Protein AF-G8JU26-F1 (afdb_monomer_lite)

Secondary structure (DSSP, 8-state):
--------GGG-----------GGGSHHHHHHHHSPPPPPTTTTSHHHHHHHHHHHHHHHHHHHHHHHHHHHHHHHHHHHHHHHHHHHHHHHHHHHHHHHHHHHHHHHHHHHHHHHHHHHHHHHHHHHHHHHHHHHHHHHHHHHHHHHHHHHS-GGG-TTSS-HHHHHH-HHHHHHHHHH-HHHHGGGGGGSSSS------PPP----------------------------------------------------------------------------------------S--PPP-------------GGG--------------------

Foldseek 3Di:
DDDDDDDDPPDPPPPDDDDDDPPCNDPVVVVVVPPDDDDDPVCVDPVNVVVVVVVVVVVVVVVVVVVVVVVVVVVVVVVVVVVVVVVVVVVVVVVVVVVVVVVVVVVVVVVVVVVVVVVVVVVVVVVVVVVVVVVVVVVVVVLVVLVVVLVPDDPVPRLLAPPVVSCVVCVVSNVVCCVVPVVRVPVCVVVVPPDDDDDDDDDDDDDDPPDDDPPPPPPDPPPVVPPPPPCDDPDPDDDDPDDDPDPDDPPDPPDDDDDDDDDDDDDDDDDDDDDDDDDDDDDDDDDDDDDPPDPDPDDPPPPPDPPPPDDPPPPPPDDDDPPPDDPPDDPDDD

Structure (mmCIF, N/CA/C/O backbone):
data_AF-G8JU26-F1
#
_entry.id   AF-G8JU26-F1
#
loop_
_atom_site.group_PDB
_atom_site.id
_atom_site.type_symbol
_atom_site.label_atom_id
_atom_site.label_alt_id
_atom_site.label_comp_id
_atom_site.label_asym_id
_atom_site.label_entity_id
_atom_site.label_seq_id
_atom_site.pdbx_PDB_ins_code
_atom_site.Cartn_x
_atom_site.Cartn_y
_atom_site.Cartn_z
_atom_site.occupancy
_atom_site.B_iso_or_equiv
_atom_site.auth_seq_id
_atom_site.auth_comp_id
_atom_site.auth_asym_id
_atom_site.auth_atom_id
_atom_site.pdbx_PDB_model_num
ATOM 1 N N . MET A 1 1 ? -75.851 -54.303 109.667 1.00 38.56 1 MET A N 1
ATOM 2 C CA . MET A 1 1 ? -75.121 -55.415 109.017 1.00 38.56 1 MET A CA 1
ATOM 3 C C . MET A 1 1 ? -73.652 -55.040 108.959 1.00 38.56 1 MET A C 1
ATOM 5 O O . MET A 1 1 ? -73.359 -53.923 108.557 1.00 38.56 1 MET A O 1
ATOM 9 N N . SER A 1 2 ? -72.755 -55.924 109.386 1.00 37.66 2 SER A N 1
ATOM 10 C CA . SER A 1 2 ? -71.305 -55.701 109.423 1.00 37.66 2 SER A CA 1
ATOM 11 C C . SER A 1 2 ? -70.615 -56.598 108.392 1.00 37.66 2 SER A C 1
ATOM 13 O O . SER A 1 2 ? -70.693 -57.820 108.484 1.00 37.66 2 SER A O 1
ATOM 15 N N . PHE A 1 3 ? -69.936 -56.001 107.411 1.00 50.34 3 PHE A N 1
ATOM 16 C CA . PHE A 1 3 ? -69.131 -56.742 106.436 1.00 50.34 3 PHE A CA 1
ATOM 17 C C . PHE A 1 3 ? -67.711 -56.955 106.971 1.00 50.34 3 PHE A C 1
ATOM 19 O O . PHE A 1 3 ? -66.904 -56.028 107.014 1.00 50.34 3 PHE A O 1
ATOM 26 N N . LEU A 1 4 ? -67.409 -58.193 107.365 1.00 47.25 4 LEU A N 1
ATOM 27 C CA . LEU A 1 4 ? -66.057 -58.657 107.678 1.00 47.25 4 LEU A CA 1
ATOM 28 C C . LEU A 1 4 ? -65.359 -59.108 106.387 1.00 47.25 4 LEU A C 1
ATOM 30 O O . LEU A 1 4 ? -65.684 -60.159 105.840 1.00 47.25 4 LEU A O 1
ATOM 34 N N . PHE A 1 5 ? -64.381 -58.332 105.915 1.00 54.19 5 PHE A N 1
ATOM 35 C CA . PHE A 1 5 ? -63.466 -58.757 104.852 1.00 54.19 5 PHE A CA 1
ATOM 36 C C . PHE A 1 5 ? -62.212 -59.403 105.457 1.00 54.19 5 PHE A C 1
ATOM 38 O O . PHE A 1 5 ? -61.248 -58.723 105.808 1.00 54.19 5 PHE A O 1
ATOM 45 N N . SER A 1 6 ? -62.214 -60.733 105.548 1.00 51.75 6 SER A N 1
ATOM 46 C CA . SER A 1 6 ? -61.031 -61.522 105.912 1.00 51.75 6 SER A CA 1
ATOM 47 C C . SER A 1 6 ? -60.136 -61.738 104.687 1.00 51.75 6 SER A C 1
ATOM 49 O O . SER A 1 6 ? -60.282 -62.723 103.967 1.00 51.75 6 SER A O 1
ATOM 51 N N . GLY A 1 7 ? -59.219 -60.802 104.428 1.00 51.84 7 GLY A N 1
ATOM 52 C CA . GLY A 1 7 ? -58.183 -60.948 103.398 1.00 51.84 7 GLY A CA 1
ATOM 53 C C . GLY A 1 7 ? -56.955 -61.702 103.922 1.00 51.84 7 GLY A C 1
ATOM 54 O O . GLY A 1 7 ? -56.350 -61.275 104.902 1.00 51.84 7 GLY A O 1
ATOM 55 N N . ASP A 1 8 ? -56.574 -62.802 103.266 1.00 56.44 8 ASP A N 1
ATOM 56 C CA . ASP A 1 8 ? -55.418 -63.628 103.648 1.00 56.44 8 ASP A CA 1
ATOM 57 C C . ASP A 1 8 ? -54.083 -62.858 103.470 1.00 56.44 8 ASP A C 1
ATOM 59 O O . ASP A 1 8 ? -53.746 -62.464 102.346 1.00 56.44 8 ASP A O 1
ATOM 63 N N . PRO A 1 9 ? -53.287 -62.643 104.540 1.00 59.81 9 PRO A N 1
ATOM 64 C CA . PRO A 1 9 ? -52.076 -61.822 104.485 1.00 59.81 9 PRO A CA 1
ATOM 65 C C . PRO A 1 9 ? -50.907 -62.443 103.697 1.00 59.81 9 PRO A C 1
ATO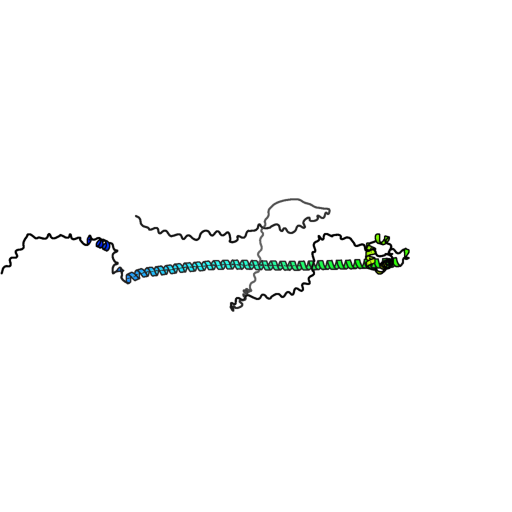M 67 O O . PRO A 1 9 ? -49.878 -61.787 103.526 1.00 59.81 9 PRO A O 1
ATOM 70 N N . ARG A 1 10 ? -51.012 -63.692 103.221 1.00 58.25 10 ARG A N 1
ATOM 71 C CA . ARG A 1 10 ? -49.867 -64.440 102.662 1.00 58.25 10 ARG A CA 1
ATOM 72 C C . ARG A 1 10 ? -49.543 -64.156 101.188 1.00 58.25 10 ARG A C 1
ATOM 74 O O . ARG A 1 10 ? -48.489 -64.578 100.726 1.00 58.25 10 ARG A O 1
ATOM 81 N N . ASN A 1 11 ? -50.384 -63.412 100.460 1.00 56.78 11 ASN A N 1
ATOM 82 C CA . ASN A 1 11 ? -50.218 -63.138 99.018 1.00 56.78 11 ASN A CA 1
ATOM 83 C C . ASN A 1 11 ? -50.061 -61.643 98.662 1.00 56.78 11 ASN A C 1
ATOM 85 O O . ASN A 1 11 ? -50.596 -61.146 97.667 1.00 56.78 11 ASN A O 1
ATOM 89 N N . LEU A 1 12 ? -49.269 -60.907 99.446 1.00 58.12 12 LEU A N 1
ATOM 90 C CA . LEU A 1 12 ? -48.858 -59.540 99.108 1.00 58.12 12 LEU A CA 1
ATOM 91 C C . LEU A 1 12 ? -47.851 -59.536 97.941 1.00 58.12 12 LEU A C 1
ATOM 93 O O . LEU A 1 12 ? -46.636 -59.521 98.150 1.00 58.12 12 LEU A O 1
ATOM 97 N N . LYS A 1 13 ? -48.354 -59.498 96.696 1.00 59.12 13 LYS A N 1
ATOM 98 C CA . LYS A 1 13 ? -47.542 -59.186 95.504 1.00 59.12 13 LYS A CA 1
ATOM 99 C C . LYS A 1 13 ? -46.758 -57.895 95.767 1.00 59.12 13 LYS A C 1
ATOM 101 O O . LYS A 1 13 ? -47.355 -56.821 95.864 1.00 59.12 13 LYS A O 1
ATOM 106 N N . ARG A 1 14 ? -45.425 -57.987 95.885 1.00 59.59 14 ARG A N 1
ATOM 107 C CA . ARG A 1 14 ? -44.558 -56.813 96.078 1.00 59.59 14 ARG A CA 1
ATOM 108 C C . ARG A 1 14 ? -44.803 -55.833 94.931 1.00 59.59 14 ARG A C 1
ATOM 110 O O . ARG A 1 14 ? -44.531 -56.156 93.778 1.00 59.59 14 ARG A O 1
ATOM 117 N N . ARG A 1 15 ? -45.315 -54.640 95.253 1.00 60.69 15 ARG A N 1
ATOM 118 C CA . ARG A 1 15 ? -45.438 -53.540 94.289 1.00 60.69 15 ARG A CA 1
ATOM 119 C C . ARG A 1 15 ? -44.044 -53.212 93.762 1.00 60.69 15 ARG A C 1
ATOM 121 O O . ARG A 1 15 ? -43.219 -52.692 94.512 1.00 60.69 15 ARG A O 1
ATOM 128 N N . ILE A 1 16 ? -43.808 -53.510 92.486 1.00 64.69 16 ILE A N 1
ATOM 129 C CA . ILE A 1 16 ? -42.649 -53.010 91.751 1.00 64.69 16 ILE A CA 1
ATOM 130 C C . ILE A 1 16 ? -42.749 -51.486 91.796 1.00 64.69 16 ILE A C 1
ATOM 132 O O . ILE A 1 16 ? -43.729 -50.904 91.326 1.00 64.69 16 ILE A O 1
ATOM 136 N N . ARG A 1 17 ? -41.775 -50.841 92.440 1.00 62.06 17 ARG A N 1
ATOM 137 C CA . ARG A 1 17 ? -41.648 -49.388 92.398 1.00 62.06 17 ARG A CA 1
ATOM 138 C C . ARG A 1 17 ? -40.964 -49.063 91.080 1.00 62.06 17 ARG A C 1
ATOM 140 O O . ARG A 1 17 ? -39.798 -49.390 90.905 1.00 62.06 17 ARG A O 1
ATOM 147 N N . HIS A 1 18 ? -41.712 -48.488 90.146 1.00 66.31 18 HIS A N 1
ATOM 148 C CA . HIS A 1 18 ? -41.108 -47.857 88.983 1.00 66.31 18 HIS A CA 1
ATOM 149 C C . HIS A 1 18 ? -40.529 -46.523 89.442 1.00 66.31 18 HIS A C 1
ATOM 151 O O . HIS A 1 18 ? -41.277 -45.658 89.901 1.00 66.31 18 HIS A O 1
ATOM 157 N N . ASP A 1 19 ? -39.211 -46.375 89.345 1.00 71.44 19 ASP A N 1
ATOM 158 C CA . ASP A 1 19 ? -38.561 -45.106 89.643 1.00 71.44 19 ASP A CA 1
ATOM 159 C C . ASP A 1 19 ? -38.990 -44.073 88.599 1.00 71.44 19 ASP A C 1
ATOM 161 O O . ASP A 1 19 ? -38.837 -44.261 87.389 1.00 71.44 19 ASP A O 1
ATOM 165 N N . PHE A 1 20 ? -39.593 -42.985 89.074 1.00 81.12 20 PHE A N 1
ATOM 166 C CA . PHE A 1 20 ? -40.079 -41.916 88.216 1.00 81.12 20 PHE A CA 1
ATOM 167 C C . PHE A 1 20 ? -38.887 -41.133 87.661 1.00 81.12 20 PHE A C 1
ATOM 169 O O . PHE A 1 20 ? -38.334 -40.269 88.340 1.00 81.12 20 PHE A O 1
ATOM 176 N N . ILE A 1 21 ? -38.500 -41.422 86.417 1.00 76.38 21 ILE A N 1
ATOM 177 C CA . ILE A 1 21 ? -37.539 -40.598 85.683 1.00 76.38 21 ILE A CA 1
ATOM 178 C C . ILE A 1 21 ? -38.248 -39.280 85.335 1.00 76.38 21 ILE A C 1
ATOM 180 O O . ILE A 1 21 ? -39.193 -39.292 84.539 1.00 76.38 21 ILE A O 1
ATOM 184 N N . PRO A 1 22 ? -37.839 -38.131 85.906 1.00 84.19 22 PRO A N 1
ATOM 185 C CA . PRO A 1 22 ? -38.469 -36.862 85.584 1.00 84.19 22 PRO A CA 1
ATOM 186 C C . PRO A 1 22 ? -38.207 -36.520 84.116 1.00 84.19 22 PRO A C 1
ATOM 188 O O . PRO A 1 22 ? -37.085 -36.661 83.634 1.00 84.19 22 PRO A O 1
ATOM 191 N N . ILE A 1 23 ? -39.220 -35.991 83.424 1.00 80.50 23 ILE A N 1
ATOM 192 C CA . ILE A 1 23 ? -39.157 -35.644 81.990 1.00 80.50 23 ILE A CA 1
ATOM 193 C C . ILE A 1 23 ? -37.922 -34.781 81.666 1.00 80.50 23 ILE A C 1
ATOM 195 O O . ILE A 1 23 ? -37.277 -34.998 80.647 1.00 80.50 23 ILE A O 1
ATOM 199 N N . LYS A 1 24 ? -37.524 -33.886 82.583 1.00 85.81 24 LYS A N 1
ATOM 200 C CA . LYS A 1 24 ? -36.322 -33.036 82.478 1.00 85.81 24 LYS A CA 1
ATOM 201 C C . LYS A 1 24 ? -34.996 -33.803 82.331 1.00 85.81 24 LYS A C 1
ATOM 203 O O . LYS A 1 24 ? -34.033 -33.236 81.830 1.00 85.81 24 LYS A O 1
ATOM 208 N N . GLY A 1 25 ? -34.932 -35.055 82.790 1.00 84.31 25 GLY A N 1
ATOM 209 C CA . GLY A 1 25 ? -33.763 -35.929 82.665 1.00 84.31 25 GLY A CA 1
ATOM 210 C C . GLY A 1 25 ? -33.706 -36.720 81.353 1.00 84.31 25 GLY A C 1
ATOM 211 O O . GLY A 1 25 ? -32.646 -37.245 81.021 1.00 84.31 25 GLY A O 1
ATOM 212 N N . SER A 1 26 ? -34.812 -36.788 80.603 1.00 90.31 26 SER A N 1
ATOM 213 C CA . SER A 1 26 ? -34.887 -37.508 79.327 1.00 90.31 26 SER A CA 1
ATOM 214 C C . SER A 1 26 ? -33.998 -36.866 78.261 1.00 90.31 26 SER A C 1
ATOM 216 O O . SER A 1 26 ? -34.046 -35.650 78.059 1.00 90.31 26 SER A O 1
ATOM 218 N N . GLU A 1 27 ? -33.253 -37.688 77.515 1.00 89.50 27 GLU A N 1
ATOM 219 C CA . GLU A 1 27 ? -32.501 -37.272 76.321 1.00 89.50 27 GLU A CA 1
ATOM 220 C C . GLU A 1 27 ? -33.377 -36.474 75.343 1.00 89.50 27 GLU A C 1
ATOM 222 O O . GLU A 1 27 ? -32.949 -35.445 74.828 1.00 89.50 27 GLU A O 1
ATOM 227 N N . VAL A 1 28 ? -34.637 -36.888 75.168 1.00 91.00 28 VAL A N 1
ATOM 228 C CA . VAL A 1 28 ? -35.604 -36.236 74.269 1.00 91.00 28 VAL A CA 1
ATOM 229 C C . VAL A 1 28 ? -35.930 -34.812 74.731 1.00 91.00 28 VAL A C 1
ATOM 231 O O . VAL A 1 28 ? -36.046 -33.904 73.913 1.00 91.00 28 VAL A O 1
ATOM 234 N N . TYR A 1 29 ? -36.033 -34.585 76.045 1.00 91.19 29 TYR A N 1
ATOM 235 C CA . TYR A 1 29 ? -36.273 -33.248 76.592 1.00 91.19 29 TYR A CA 1
ATOM 236 C C . TYR A 1 29 ? -35.044 -32.350 76.423 1.00 91.19 29 TYR A C 1
ATOM 238 O O . TYR A 1 29 ? -35.190 -31.191 76.049 1.00 91.19 29 TYR A O 1
ATOM 246 N N . LYS A 1 30 ? -33.829 -32.879 76.634 1.00 91.00 30 LYS A N 1
ATOM 247 C CA . LYS A 1 30 ? -32.583 -32.134 76.375 1.00 91.00 30 LYS A CA 1
ATOM 248 C C . LYS A 1 30 ? -32.455 -31.752 74.897 1.00 91.00 30 LYS A C 1
ATOM 250 O O . LYS A 1 30 ? -32.127 -30.608 74.608 1.00 91.00 30 LYS A O 1
ATOM 255 N N . GLN A 1 31 ? -32.759 -32.676 73.981 1.00 91.06 31 GLN A N 1
ATOM 256 C CA . GLN A 1 31 ? -32.771 -32.420 72.537 1.00 91.06 31 GLN A CA 1
ATOM 257 C C . GLN A 1 31 ? -33.778 -31.319 72.180 1.00 91.06 31 GLN A C 1
ATOM 259 O O . GLN A 1 31 ? -33.403 -30.349 71.526 1.00 91.06 31 GLN A O 1
ATOM 264 N N . LEU A 1 32 ? -35.013 -31.401 72.687 1.00 89.12 32 LEU A N 1
ATOM 265 C CA . LEU A 1 32 ? -36.037 -30.371 72.480 1.00 89.12 32 LEU A CA 1
ATOM 266 C C . LEU A 1 32 ? -35.588 -28.994 73.000 1.00 89.12 32 LEU A C 1
ATOM 268 O O . LEU A 1 32 ? -35.789 -27.988 72.330 1.00 89.12 32 LEU A O 1
ATOM 272 N N . ASN A 1 33 ? -34.936 -28.954 74.165 1.00 89.81 33 ASN A N 1
ATOM 273 C CA . ASN A 1 33 ? -34.437 -27.721 74.780 1.00 89.81 33 ASN A CA 1
ATOM 274 C C . ASN A 1 33 ? -33.124 -27.202 74.153 1.00 89.81 33 ASN A C 1
ATOM 276 O O . ASN A 1 33 ? -32.685 -26.110 74.502 1.00 89.81 33 ASN A O 1
ATOM 280 N N . SER A 1 34 ? -32.488 -27.983 73.270 1.00 92.69 34 SER A N 1
ATOM 281 C CA . SER A 1 34 ? -31.317 -27.577 72.473 1.00 92.69 34 SER A CA 1
ATOM 282 C C . SER A 1 34 ? -31.688 -26.989 71.108 1.00 92.69 34 SER A C 1
ATOM 284 O O . SER A 1 34 ? -30.833 -26.421 70.431 1.00 92.69 34 SER A O 1
ATOM 286 N N . LEU A 1 35 ? -32.960 -27.101 70.706 1.00 90.88 35 LEU A N 1
ATOM 287 C CA . LEU A 1 35 ? -33.479 -26.403 69.536 1.00 90.88 35 LEU A CA 1
ATOM 288 C C . LEU A 1 35 ? -33.419 -24.889 69.769 1.00 90.88 35 LEU A C 1
ATOM 290 O O . LEU A 1 35 ? -33.661 -24.408 70.878 1.00 90.88 35 LEU A O 1
ATOM 294 N N . ALA A 1 36 ? -33.132 -24.136 68.707 1.00 89.50 36 ALA A N 1
ATOM 295 C CA . ALA A 1 36 ? -33.185 -22.682 68.754 1.00 89.50 36 ALA A CA 1
ATOM 296 C C . ALA A 1 36 ? -34.574 -22.219 69.225 1.00 89.50 36 ALA A C 1
ATOM 298 O O . ALA A 1 36 ? -35.599 -22.703 68.735 1.00 89.50 36 ALA A O 1
ATOM 299 N N . ALA A 1 37 ? -34.603 -21.282 70.175 1.00 85.62 37 ALA A N 1
ATOM 300 C CA . ALA A 1 37 ? -35.850 -20.697 70.647 1.00 85.62 37 ALA A CA 1
ATOM 301 C C . ALA A 1 37 ? -36.607 -20.085 69.459 1.00 85.62 37 ALA A C 1
ATOM 303 O O . ALA A 1 37 ? -36.031 -19.325 68.678 1.00 85.62 37 ALA A O 1
ATOM 304 N N . LEU A 1 38 ? -37.889 -20.434 69.317 1.00 84.88 38 LEU A N 1
ATOM 305 C CA . LEU A 1 38 ? -38.718 -19.915 68.232 1.00 84.88 38 LEU A CA 1
ATOM 306 C C . LEU A 1 38 ? -38.750 -18.376 68.282 1.00 84.88 38 LEU A C 1
ATOM 308 O O . LEU A 1 38 ? -38.914 -17.827 69.379 1.00 84.88 38 LEU A O 1
ATOM 312 N N . PRO A 1 39 ? -38.640 -17.686 67.128 1.00 84.62 39 PRO A N 1
ATOM 313 C CA . PRO A 1 39 ? -38.741 -16.234 67.068 1.00 84.62 39 PRO A CA 1
ATOM 314 C C . PRO A 1 39 ? -40.005 -15.732 67.760 1.00 84.62 39 PRO A C 1
ATOM 316 O O . PRO A 1 39 ? -41.078 -16.337 67.673 1.00 84.62 39 PRO A O 1
ATOM 319 N N . SER A 1 40 ? -39.891 -14.599 68.442 1.00 87.06 40 SER A N 1
ATOM 320 C CA . SER A 1 40 ? -41.017 -13.990 69.133 1.00 87.06 40 SER A CA 1
ATOM 321 C C . SER A 1 40 ? -42.132 -13.657 68.138 1.00 87.06 40 SER A C 1
ATOM 323 O O . SER A 1 40 ? -41.877 -13.086 67.077 1.00 87.06 40 SER A O 1
ATOM 325 N N . CYS A 1 41 ? -43.403 -13.855 68.509 1.00 86.69 41 CYS A N 1
ATOM 326 C CA . CYS A 1 41 ? -44.538 -13.356 67.713 1.00 86.69 41 CYS A CA 1
ATOM 327 C C . CYS A 1 41 ? -44.518 -11.825 67.499 1.00 86.69 41 CYS A C 1
ATOM 329 O O . CYS A 1 41 ? -45.317 -11.301 66.725 1.00 86.69 41 CYS A O 1
ATOM 331 N N . LYS A 1 42 ? -43.637 -11.084 68.189 1.00 84.06 42 LYS A N 1
ATOM 332 C CA . LYS A 1 42 ? -43.351 -9.671 67.905 1.00 84.06 42 LYS A CA 1
ATOM 333 C C . LYS A 1 42 ? -42.401 -9.488 66.714 1.00 84.06 42 LYS A C 1
ATOM 335 O O . LYS A 1 42 ? -42.570 -8.532 65.967 1.00 84.06 42 LYS A O 1
ATOM 340 N N . GLU A 1 43 ? -41.436 -10.381 66.521 1.00 84.50 43 GLU A N 1
ATOM 341 C CA . GLU A 1 43 ? -40.451 -10.354 65.426 1.00 84.50 43 GLU A CA 1
ATOM 342 C C . GLU A 1 43 ? -41.086 -10.801 64.106 1.00 84.50 43 GLU A C 1
ATOM 344 O O . GLU A 1 43 ? -40.881 -10.160 63.083 1.00 84.50 43 GLU A O 1
ATOM 349 N N . LEU A 1 44 ? -41.973 -11.801 64.159 1.00 85.88 44 LEU A N 1
ATOM 350 C CA . LEU A 1 44 ? -42.774 -12.283 63.022 1.00 85.88 44 LEU A CA 1
ATOM 351 C C . LEU A 1 44 ? -43.878 -11.306 62.557 1.00 85.88 44 LEU A C 1
ATOM 353 O O . LEU A 1 44 ? -44.694 -11.651 61.703 1.00 85.88 44 LEU A O 1
ATOM 357 N N . ARG A 1 45 ? -43.943 -10.087 63.109 1.00 93.44 45 ARG A N 1
ATOM 358 C CA . ARG A 1 45 ? -44.886 -9.063 62.641 1.00 93.44 45 ARG A CA 1
ATOM 359 C C . ARG A 1 45 ? -44.478 -8.542 61.270 1.00 93.44 45 ARG A C 1
ATOM 361 O O . ARG A 1 45 ? -43.311 -8.238 61.033 1.00 93.44 45 ARG A O 1
ATOM 368 N N . GLN A 1 46 ? -45.480 -8.334 60.421 1.00 94.31 46 GLN A N 1
ATOM 369 C CA . GLN A 1 46 ? -45.341 -7.774 59.078 1.00 94.31 46 GLN A CA 1
ATOM 370 C C . GLN A 1 46 ? -44.498 -6.485 59.050 1.00 94.31 46 GLN A C 1
ATOM 372 O O . GLN A 1 46 ? -43.637 -6.346 58.186 1.00 94.31 46 GLN A O 1
ATOM 377 N N . ASP A 1 47 ? -44.660 -5.598 60.039 1.00 94.38 47 ASP A N 1
ATOM 378 C CA . ASP A 1 47 ? -43.879 -4.357 60.166 1.00 94.38 47 ASP A CA 1
ATOM 379 C C . ASP A 1 47 ? -42.368 -4.608 60.310 1.00 94.38 47 ASP A C 1
ATOM 381 O O . ASP A 1 47 ? -41.554 -3.899 59.721 1.00 94.38 47 ASP A O 1
ATOM 385 N N . ASN A 1 48 ? -41.978 -5.628 61.083 1.00 91.12 48 ASN A N 1
ATOM 386 C CA . ASN A 1 48 ? -40.575 -5.979 61.303 1.00 91.12 48 ASN A CA 1
ATOM 387 C C . ASN A 1 48 ? -39.976 -6.668 60.073 1.00 91.12 48 ASN A C 1
ATOM 389 O O . ASN A 1 48 ? -38.854 -6.341 59.686 1.00 91.12 48 ASN A O 1
ATOM 393 N N . ILE A 1 49 ? -40.745 -7.537 59.410 1.00 91.31 49 ILE A N 1
ATOM 394 C CA . ILE A 1 49 ? -40.356 -8.153 58.134 1.00 91.31 49 ILE A CA 1
ATOM 395 C C . ILE A 1 49 ? -40.126 -7.063 57.078 1.00 91.31 49 ILE A C 1
ATOM 397 O O . ILE A 1 49 ? -39.047 -6.989 56.494 1.00 91.31 49 ILE A O 1
ATOM 401 N N . PHE A 1 50 ? -41.085 -6.149 56.886 1.00 96.88 50 PHE A N 1
ATOM 402 C CA . PHE A 1 50 ? -40.927 -5.036 55.948 1.00 96.88 50 PHE A CA 1
ATOM 403 C C . PHE A 1 50 ? -39.791 -4.088 56.330 1.00 96.88 50 PHE A C 1
ATOM 405 O O . PHE A 1 50 ? -39.123 -3.573 55.438 1.00 96.88 50 PHE A O 1
ATOM 412 N N . LYS A 1 51 ? -39.515 -3.872 57.621 1.00 95.19 51 LYS A N 1
ATOM 413 C CA . LYS A 1 51 ? -38.370 -3.062 58.053 1.00 95.19 51 LYS A CA 1
ATOM 414 C C . LYS A 1 51 ? -37.041 -3.682 57.614 1.00 95.19 51 LYS A C 1
ATOM 416 O O . LYS A 1 51 ? -36.206 -2.953 57.080 1.00 95.19 51 LYS A O 1
ATOM 421 N N . ILE A 1 52 ? -36.863 -4.994 57.786 1.00 92.75 52 ILE A N 1
ATOM 422 C CA . ILE A 1 52 ? -35.665 -5.724 57.332 1.00 92.75 52 ILE A CA 1
ATOM 423 C C . ILE A 1 52 ? -35.558 -5.653 55.802 1.00 92.75 52 ILE A C 1
ATOM 425 O O . ILE A 1 52 ? -34.585 -5.106 55.285 1.00 92.75 52 ILE A O 1
ATOM 429 N N . VAL A 1 53 ? -36.610 -6.066 55.090 1.00 96.94 53 VAL A N 1
ATOM 430 C CA . VAL A 1 53 ? -36.670 -6.050 53.616 1.00 96.94 53 VAL A CA 1
ATOM 431 C C . VAL A 1 53 ? -36.458 -4.637 53.045 1.00 96.94 53 VAL A C 1
ATOM 433 O O . VAL A 1 53 ? -35.837 -4.473 51.999 1.00 96.94 53 VAL A O 1
ATOM 436 N N . SER A 1 54 ? -36.893 -3.576 53.736 1.00 97.56 54 SER A N 1
ATOM 437 C CA . SER A 1 54 ? -36.669 -2.193 53.286 1.00 97.56 54 SER A CA 1
ATOM 438 C C . SER A 1 54 ? -35.195 -1.782 53.280 1.00 97.56 54 SER A C 1
ATOM 440 O O . SER A 1 54 ? -34.807 -0.936 52.473 1.00 97.56 54 SER A O 1
ATOM 442 N N . ASN A 1 55 ? -34.367 -2.378 54.144 1.00 96.12 55 ASN A N 1
ATOM 443 C CA . ASN A 1 55 ? -32.927 -2.143 54.151 1.00 96.12 55 ASN A CA 1
ATOM 444 C C . ASN A 1 55 ? -32.256 -2.895 52.996 1.00 96.12 55 ASN A C 1
ATOM 446 O O . ASN A 1 55 ? -31.466 -2.294 52.273 1.00 96.12 55 ASN A O 1
ATOM 450 N N . GLU A 1 56 ? -32.641 -4.152 52.760 1.00 97.00 56 GLU A N 1
ATOM 451 C CA . GLU A 1 56 ? -32.162 -4.952 51.623 1.00 97.00 56 GLU A CA 1
ATOM 452 C C . GLU A 1 56 ? -32.510 -4.285 50.283 1.00 97.00 56 GLU A C 1
ATOM 454 O O . GLU A 1 56 ? -31.639 -4.103 49.438 1.00 97.00 56 GLU A O 1
ATOM 459 N N . ILE A 1 57 ? -33.747 -3.801 50.109 1.00 98.00 57 ILE A N 1
ATOM 460 C CA . ILE A 1 57 ? -34.165 -3.061 48.903 1.00 98.00 57 ILE A CA 1
ATOM 461 C C . ILE A 1 57 ? -33.333 -1.782 48.704 1.00 98.00 57 ILE A C 1
ATOM 463 O O . ILE A 1 57 ? -32.993 -1.433 47.572 1.00 98.00 57 ILE A O 1
ATOM 467 N N . ARG A 1 58 ? -32.984 -1.067 49.784 1.00 98.19 58 ARG A N 1
ATOM 468 C CA . ARG A 1 58 ? -32.105 0.115 49.705 1.00 98.19 58 ARG A CA 1
ATOM 469 C C . ARG A 1 58 ? -30.681 -0.260 49.305 1.00 98.19 58 ARG A C 1
ATOM 471 O O . ARG A 1 58 ? -30.096 0.461 48.500 1.00 98.19 58 ARG A O 1
ATOM 478 N N . GLN A 1 59 ? -30.156 -1.366 49.827 1.00 97.94 59 GLN A N 1
ATOM 479 C CA . GLN A 1 59 ? -28.848 -1.893 49.446 1.00 97.94 59 GLN A CA 1
ATOM 480 C C . GLN A 1 59 ? -28.837 -2.293 47.967 1.00 97.94 59 GLN A C 1
ATOM 482 O O . GLN A 1 59 ? -28.062 -1.725 47.209 1.00 97.94 59 GLN A O 1
ATOM 487 N N . VAL A 1 60 ? -29.782 -3.125 47.517 1.00 98.44 60 VAL A N 1
ATOM 488 C CA . VAL A 1 60 ? -29.919 -3.524 46.103 1.00 98.44 60 VAL A CA 1
ATOM 489 C C . VAL A 1 60 ? -30.040 -2.305 45.180 1.00 98.44 60 VAL A C 1
ATOM 491 O O . VAL A 1 60 ? -29.410 -2.260 44.127 1.00 98.44 60 VAL A O 1
ATOM 494 N N . LYS A 1 61 ? -30.794 -1.268 45.575 1.00 98.50 61 LYS A N 1
ATOM 495 C CA . LYS A 1 61 ? -30.859 -0.003 44.823 1.00 98.50 61 LYS A CA 1
ATOM 496 C C . LYS A 1 61 ? -29.493 0.694 44.737 1.00 98.50 61 LYS A C 1
ATOM 498 O O . LYS A 1 61 ? -29.143 1.190 43.668 1.00 98.50 61 LYS A O 1
ATOM 503 N N . SER A 1 62 ? -28.747 0.749 45.841 1.00 98.50 62 SER A N 1
ATOM 504 C CA . SER A 1 62 ? -27.396 1.321 45.885 1.00 98.50 62 SER A CA 1
ATOM 505 C C . SER A 1 62 ? -26.422 0.528 45.009 1.00 98.50 62 SER A C 1
ATOM 507 O O . SER A 1 62 ? -25.637 1.123 44.275 1.00 98.50 62 SER A O 1
ATOM 509 N N . ASP A 1 63 ? -26.514 -0.800 45.025 1.00 98.62 63 ASP A N 1
ATOM 510 C CA . ASP A 1 63 ? -25.668 -1.691 44.231 1.00 98.62 63 ASP A CA 1
ATOM 511 C C . ASP A 1 63 ? -25.962 -1.542 42.730 1.00 98.62 63 ASP A C 1
ATOM 513 O O . ASP A 1 63 ? -25.036 -1.388 41.935 1.00 98.62 63 ASP A O 1
ATOM 517 N N . ILE A 1 64 ? -27.240 -1.458 42.335 1.00 98.56 64 ILE A N 1
ATOM 518 C CA . ILE A 1 64 ? -27.650 -1.151 40.952 1.00 98.56 64 ILE A CA 1
ATOM 519 C C . ILE A 1 64 ? -27.090 0.210 40.503 1.00 98.56 64 ILE A C 1
ATOM 521 O O . ILE A 1 64 ? -26.566 0.321 39.395 1.00 98.56 64 ILE A O 1
ATOM 525 N N . GLN A 1 65 ? -27.139 1.240 41.357 1.00 98.50 65 GLN A N 1
ATOM 526 C CA . GLN A 1 65 ? -26.546 2.552 41.058 1.00 98.50 65 GLN A CA 1
ATOM 527 C C . GLN A 1 65 ? -25.007 2.494 40.956 1.00 98.50 65 GLN A C 1
ATOM 529 O O . GLN A 1 65 ? -24.413 3.157 40.101 1.00 98.50 65 GLN A O 1
ATOM 534 N N . GLY A 1 66 ? -24.350 1.675 41.780 1.00 98.56 66 GLY A N 1
ATOM 535 C CA . GLY A 1 66 ? -22.908 1.429 41.708 1.00 98.56 66 GLY A CA 1
ATOM 536 C C . GLY A 1 66 ? -22.486 0.687 40.435 1.00 98.56 66 GLY A C 1
ATOM 537 O O . GLY A 1 66 ? -21.473 1.029 39.831 1.00 98.56 66 GLY A O 1
ATOM 538 N N . ILE A 1 67 ? -23.287 -0.278 39.978 1.00 98.50 67 ILE A N 1
ATOM 539 C CA . ILE A 1 67 ? -23.077 -0.969 38.698 1.00 98.50 67 ILE A CA 1
ATOM 540 C C . ILE A 1 67 ? -23.284 0.010 37.538 1.00 98.50 67 ILE A C 1
ATOM 542 O O . ILE A 1 67 ? -22.418 0.121 36.675 1.00 98.50 67 ILE A O 1
ATOM 546 N N . GLN A 1 68 ? -24.378 0.779 37.542 1.00 98.62 68 GLN A N 1
ATOM 547 C CA . GLN A 1 68 ? -24.683 1.734 36.474 1.00 98.62 68 GLN A CA 1
ATOM 548 C C . GLN A 1 68 ? -23.594 2.808 36.315 1.00 98.62 68 GLN A C 1
ATOM 550 O O . GLN A 1 68 ? -23.232 3.151 35.192 1.00 98.62 68 GLN A O 1
ATOM 555 N N . THR A 1 69 ? -23.041 3.329 37.416 1.00 98.62 69 THR A N 1
ATOM 556 C CA . THR A 1 69 ? -21.956 4.326 37.339 1.00 98.62 69 THR A CA 1
ATOM 557 C C . THR A 1 69 ? -20.653 3.740 36.791 1.00 98.62 69 THR A C 1
ATOM 559 O O . THR A 1 69 ? -19.987 4.418 36.012 1.00 98.62 69 THR A O 1
ATOM 562 N N . ARG A 1 70 ? -20.318 2.482 37.115 1.00 98.69 70 ARG A N 1
ATOM 563 C CA . ARG A 1 70 ? -19.162 1.777 36.526 1.00 98.69 70 ARG A CA 1
ATOM 564 C C . ARG A 1 70 ? -19.341 1.514 35.034 1.00 98.69 70 ARG A C 1
ATOM 566 O O . ARG A 1 70 ? -18.464 1.882 34.265 1.00 98.69 70 ARG A O 1
ATOM 573 N N . VAL A 1 71 ? -20.490 0.970 34.626 1.00 98.75 71 VAL A N 1
ATOM 574 C CA . VAL A 1 71 ? -20.796 0.697 33.210 1.00 98.75 71 VAL A CA 1
ATOM 575 C C . VAL A 1 71 ? -20.721 1.977 32.375 1.00 98.75 71 VAL A C 1
ATOM 577 O O . VAL A 1 71 ? -20.111 1.975 31.313 1.00 98.75 71 VAL A O 1
ATOM 580 N N . ASN A 1 72 ? -21.265 3.096 32.867 1.00 98.62 72 ASN A N 1
ATOM 581 C CA . ASN A 1 72 ? -21.152 4.377 32.164 1.00 98.62 72 ASN A CA 1
ATOM 582 C C . ASN A 1 72 ? -19.689 4.839 32.026 1.00 98.62 72 ASN A C 1
ATOM 584 O O . ASN A 1 72 ? -19.295 5.283 30.952 1.00 98.62 72 ASN A O 1
ATOM 588 N N . ALA A 1 73 ? -18.874 4.703 33.079 1.00 98.56 73 ALA A N 1
ATOM 589 C CA . ALA A 1 73 ? -17.457 5.068 33.033 1.00 98.56 73 ALA A CA 1
ATOM 590 C C . ALA A 1 73 ? -16.642 4.175 32.075 1.00 98.56 73 ALA A C 1
ATOM 592 O O . ALA A 1 73 ? -15.734 4.667 31.407 1.00 98.56 73 ALA A O 1
ATOM 593 N N . GLU A 1 74 ? -16.975 2.885 31.977 1.00 98.75 74 GLU A N 1
ATOM 594 C CA . GLU A 1 74 ? -16.384 1.960 31.002 1.00 98.75 74 GLU A CA 1
ATOM 595 C C . GLU A 1 74 ? -16.773 2.336 29.563 1.00 98.75 74 GLU A C 1
ATOM 597 O O . GLU A 1 74 ? -15.895 2.423 28.707 1.00 98.75 74 GLU A O 1
ATOM 602 N N . VAL A 1 75 ? -18.048 2.661 29.311 1.00 98.56 75 VAL A N 1
ATOM 603 C CA . VAL A 1 75 ? -18.539 3.133 28.000 1.00 98.56 75 VAL A CA 1
ATOM 604 C C . VAL A 1 75 ? -17.867 4.444 27.575 1.00 98.56 75 VAL A C 1
ATOM 606 O O . VAL A 1 75 ? -17.462 4.580 26.420 1.00 98.56 75 VAL A O 1
ATOM 609 N N . ASP A 1 76 ? -17.708 5.407 28.487 1.00 98.62 76 ASP A N 1
ATOM 610 C CA . ASP A 1 76 ? -17.015 6.668 28.192 1.00 98.62 76 ASP A CA 1
ATOM 611 C C . ASP A 1 76 ? -15.517 6.444 27.900 1.00 98.62 76 ASP A C 1
ATOM 613 O O . ASP A 1 76 ? -14.968 7.054 26.977 1.00 98.62 76 ASP A O 1
ATOM 617 N N . ALA A 1 77 ? -14.860 5.528 28.620 1.00 98.56 77 ALA A N 1
ATOM 618 C CA . ALA A 1 77 ? -13.462 5.168 28.379 1.00 98.56 77 ALA A CA 1
ATOM 619 C C . ALA A 1 77 ? -13.262 4.411 27.051 1.00 98.56 77 ALA A C 1
ATOM 621 O O . ALA A 1 77 ? -12.309 4.693 26.320 1.00 98.56 77 ALA A O 1
ATOM 622 N N . GLU A 1 78 ? -14.155 3.479 26.704 1.00 98.50 78 GLU A N 1
ATOM 623 C CA . GLU A 1 78 ? -14.147 2.780 25.412 1.00 98.50 78 GLU A CA 1
ATOM 624 C C . GLU A 1 78 ? -14.357 3.768 24.256 1.00 98.50 78 GLU A C 1
ATOM 626 O O . GLU A 1 78 ? -13.634 3.730 23.256 1.00 98.50 78 GLU A O 1
ATOM 631 N N . LYS A 1 79 ? -15.284 4.717 24.418 1.00 98.69 79 LYS A N 1
ATOM 632 C CA . LYS A 1 79 ? -15.530 5.786 23.449 1.00 98.69 79 LYS A CA 1
ATOM 633 C C . LYS A 1 79 ? -14.293 6.657 23.221 1.00 98.69 79 LYS A C 1
ATOM 635 O O . LYS A 1 79 ? -13.949 6.914 22.067 1.00 98.69 79 LYS A O 1
ATOM 640 N N . GLU A 1 80 ? -13.585 7.066 24.277 1.00 98.62 80 GLU A N 1
ATOM 641 C CA . GLU A 1 80 ? -12.338 7.828 24.122 1.00 98.62 80 GLU A CA 1
ATOM 642 C C . GLU A 1 80 ? -11.273 7.014 23.363 1.00 98.62 80 GLU A C 1
ATOM 644 O O . GLU A 1 80 ? -10.623 7.526 22.447 1.00 98.62 80 GLU A O 1
ATOM 649 N N . GLN A 1 81 ? -11.126 5.723 23.677 1.00 98.62 81 GLN A N 1
ATOM 650 C CA . GLN A 1 81 ? -10.201 4.832 22.966 1.00 98.62 81 GLN A CA 1
ATOM 651 C C . GLN A 1 81 ? -10.569 4.686 21.480 1.00 98.62 81 GLN A C 1
ATOM 653 O O . GLN A 1 81 ? -9.681 4.742 20.620 1.00 98.62 81 GLN A O 1
ATOM 658 N N . ALA A 1 82 ? -11.860 4.560 21.162 1.00 98.56 82 ALA A N 1
ATOM 659 C CA . ALA A 1 82 ? -12.363 4.511 19.793 1.00 98.56 82 ALA A CA 1
ATOM 660 C C . ALA A 1 82 ? -12.089 5.821 19.030 1.00 98.56 82 ALA A C 1
ATOM 662 O O . ALA A 1 82 ? -11.635 5.782 17.883 1.00 98.56 82 ALA A O 1
ATOM 663 N N . ASP A 1 83 ? -12.275 6.982 19.661 1.00 98.56 83 ASP A N 1
ATOM 664 C CA . ASP A 1 83 ? -11.965 8.287 19.064 1.00 98.56 83 ASP A CA 1
ATOM 665 C C . ASP A 1 83 ? -10.455 8.467 18.817 1.00 98.56 83 ASP A C 1
ATOM 667 O O . ASP A 1 83 ? -10.043 8.874 17.722 1.00 98.56 83 ASP A O 1
ATOM 671 N N . GLN A 1 84 ? -9.604 8.075 19.773 1.00 98.62 84 GLN A N 1
ATOM 672 C CA . GLN A 1 84 ? -8.147 8.065 19.593 1.00 98.62 84 GLN A CA 1
ATOM 673 C C . GLN A 1 84 ? -7.713 7.121 18.455 1.00 98.62 84 GLN A C 1
ATOM 675 O O . GLN A 1 84 ? -6.810 7.453 17.675 1.00 98.62 84 GLN A O 1
ATOM 680 N N . LEU A 1 85 ? -8.340 5.945 18.334 1.00 98.56 85 LEU A N 1
ATOM 681 C CA . LEU A 1 85 ? -8.089 4.999 17.245 1.00 98.56 85 LEU A CA 1
ATOM 682 C C . LEU A 1 85 ? -8.508 5.591 15.893 1.00 98.56 85 LEU A C 1
ATOM 684 O O . LEU A 1 85 ? -7.713 5.594 14.951 1.00 98.56 85 LEU A O 1
ATOM 688 N N . ASN A 1 86 ? -9.701 6.180 15.810 1.00 98.44 86 ASN A N 1
ATOM 689 C CA . ASN A 1 86 ? -10.203 6.860 14.617 1.00 98.44 86 ASN A CA 1
ATOM 690 C C . ASN A 1 86 ? -9.292 8.020 14.179 1.00 98.44 86 ASN A C 1
ATOM 692 O O . ASN A 1 86 ? -9.017 8.180 12.986 1.00 98.44 86 ASN A O 1
ATOM 696 N N . GLN A 1 87 ? -8.747 8.800 15.117 1.00 98.56 87 GLN A N 1
ATOM 697 C CA . GLN A 1 87 ? -7.773 9.851 14.811 1.00 98.56 87 GLN A CA 1
ATOM 698 C C . GLN A 1 87 ? -6.462 9.275 14.238 1.00 98.56 87 GLN A C 1
ATOM 700 O O . GLN A 1 87 ? -5.937 9.778 13.235 1.00 98.56 87 GLN A O 1
ATOM 705 N N . LYS A 1 88 ? -5.943 8.185 14.821 1.00 98.69 88 LYS A N 1
ATOM 706 C CA . LYS A 1 88 ? -4.758 7.467 14.311 1.00 98.69 88 LYS A CA 1
ATOM 707 C C . LYS A 1 88 ? -5.007 6.903 12.905 1.00 98.69 88 LYS A C 1
ATOM 709 O O . LYS A 1 88 ? -4.171 7.094 12.021 1.00 98.69 88 LYS A O 1
ATOM 714 N N . LEU A 1 89 ? -6.174 6.308 12.654 1.00 98.50 89 LEU A N 1
ATOM 715 C CA . LEU A 1 89 ? -6.571 5.809 11.332 1.00 98.50 89 LEU A CA 1
ATOM 716 C C . LEU A 1 89 ? -6.663 6.939 10.295 1.00 98.50 89 LEU A C 1
ATOM 718 O O . LEU A 1 89 ? -6.059 6.828 9.229 1.00 98.50 89 LEU A O 1
ATOM 722 N N . ARG A 1 90 ? -7.314 8.067 10.618 1.00 98.56 90 ARG A N 1
ATOM 723 C CA . ARG A 1 90 ? -7.401 9.242 9.726 1.00 98.56 90 ARG A CA 1
ATOM 724 C C . ARG A 1 90 ? -6.024 9.808 9.365 1.00 98.56 90 ARG A C 1
ATOM 726 O O . ARG A 1 90 ? -5.760 10.086 8.195 1.00 98.56 90 ARG A O 1
ATOM 733 N N . THR A 1 91 ? -5.120 9.945 10.338 1.00 98.50 91 THR A N 1
ATOM 734 C CA . THR A 1 91 ? -3.753 10.434 10.066 1.00 98.50 91 THR A CA 1
ATOM 735 C C . THR A 1 91 ? -2.907 9.429 9.278 1.00 98.50 91 THR A C 1
ATOM 737 O O . THR A 1 91 ? -2.076 9.845 8.469 1.00 98.50 91 THR A O 1
ATOM 740 N N . SER A 1 92 ? -3.129 8.122 9.456 1.00 98.62 92 SER A N 1
ATOM 741 C CA . SER A 1 92 ? -2.507 7.072 8.640 1.00 98.62 92 SER A CA 1
ATOM 742 C C . SER A 1 92 ? -3.001 7.114 7.189 1.00 98.62 92 SER A C 1
ATOM 744 O O . SER A 1 92 ? -2.192 7.207 6.266 1.00 98.62 92 SER A O 1
ATOM 746 N N . ALA A 1 93 ? -4.321 7.168 6.980 1.00 98.44 93 ALA A N 1
ATOM 747 C CA . ALA A 1 93 ? -4.937 7.265 5.656 1.00 98.44 93 ALA A CA 1
ATOM 748 C C . ALA A 1 93 ? -4.443 8.496 4.876 1.00 98.44 93 ALA A C 1
ATOM 750 O O . ALA A 1 93 ? -4.062 8.376 3.712 1.00 98.44 93 ALA A O 1
ATOM 751 N N . TYR A 1 94 ? -4.342 9.659 5.532 1.00 98.62 94 TYR A N 1
ATOM 752 C CA . TYR A 1 94 ? -3.774 10.868 4.925 1.00 98.62 94 TYR A CA 1
ATOM 753 C C . TYR A 1 94 ? -2.306 10.692 4.495 1.00 98.62 94 TYR A C 1
ATOM 755 O O . TYR A 1 94 ? -1.914 11.130 3.411 1.00 98.62 94 TYR A O 1
ATOM 763 N N . LYS A 1 95 ? -1.478 10.018 5.308 1.00 98.62 95 LYS A N 1
ATOM 764 C CA . LYS A 1 95 ? -0.084 9.709 4.940 1.00 98.62 95 LYS A CA 1
ATOM 765 C C . LYS A 1 95 ? -0.019 8.787 3.720 1.00 98.62 95 LYS A C 1
ATOM 767 O O . LYS A 1 95 ? 0.805 9.039 2.843 1.00 98.62 95 LYS A O 1
ATOM 772 N N . ILE A 1 96 ? -0.875 7.765 3.653 1.00 98.50 96 ILE A N 1
ATOM 773 C CA . ILE A 1 96 ? -0.954 6.820 2.525 1.00 98.50 96 ILE A CA 1
ATOM 774 C C . ILE A 1 96 ? -1.379 7.541 1.237 1.00 98.50 96 ILE A C 1
ATOM 776 O O . ILE A 1 96 ? -0.711 7.410 0.215 1.00 98.50 96 ILE A O 1
ATOM 780 N N . ASP A 1 97 ? -2.430 8.361 1.279 1.00 98.50 97 ASP A N 1
ATOM 781 C CA . ASP A 1 97 ? -2.866 9.166 0.129 1.00 98.50 97 ASP A CA 1
ATOM 782 C C . ASP A 1 97 ? -1.754 10.114 -0.364 1.00 98.50 97 ASP A C 1
ATOM 784 O O . ASP A 1 97 ? -1.451 10.177 -1.561 1.00 98.50 97 ASP A O 1
ATOM 788 N N . HIS A 1 98 ? -1.070 10.798 0.557 1.00 98.56 98 HIS A N 1
ATOM 789 C CA . HIS A 1 98 ? 0.041 11.680 0.215 1.00 98.56 98 HIS A CA 1
ATOM 790 C C . HIS A 1 98 ? 1.226 10.924 -0.421 1.00 98.56 98 HIS A C 1
ATOM 792 O O . HIS A 1 98 ? 1.806 11.400 -1.407 1.00 98.56 98 HIS A O 1
ATOM 798 N N . THR A 1 99 ? 1.598 9.742 0.089 1.00 98.50 99 THR A N 1
ATOM 799 C CA . THR A 1 99 ? 2.665 8.930 -0.525 1.00 98.50 99 THR A CA 1
ATOM 800 C C . THR A 1 99 ? 2.242 8.373 -1.881 1.00 98.50 99 THR A C 1
ATOM 802 O O . THR A 1 99 ? 3.036 8.452 -2.819 1.00 98.50 99 THR A O 1
ATOM 805 N N . ALA A 1 100 ? 0.996 7.917 -2.040 1.00 98.62 100 ALA A N 1
ATOM 806 C CA . ALA A 1 100 ? 0.449 7.465 -3.318 1.00 98.62 100 ALA A CA 1
ATOM 807 C C . ALA A 1 100 ? 0.488 8.581 -4.378 1.00 98.62 100 ALA A C 1
ATOM 809 O O . ALA A 1 100 ? 1.042 8.386 -5.463 1.00 98.62 100 ALA A O 1
ATOM 810 N N . LYS A 1 101 ? 0.021 9.792 -4.040 1.00 98.62 101 LYS A N 1
ATOM 811 C CA . LYS A 1 101 ? 0.103 10.985 -4.906 1.00 98.62 101 LYS A CA 1
ATOM 812 C C . LYS A 1 101 ? 1.544 11.339 -5.282 1.00 98.62 101 LYS A C 1
ATOM 814 O O . LYS A 1 101 ? 1.812 11.683 -6.435 1.00 98.62 101 LYS A O 1
ATOM 819 N N . ARG A 1 102 ? 2.497 11.231 -4.346 1.00 98.62 102 ARG A N 1
ATOM 820 C CA . ARG A 1 102 ? 3.930 11.442 -4.625 1.00 98.62 102 ARG A CA 1
ATOM 821 C C . ARG A 1 102 ? 4.488 10.388 -5.586 1.00 98.62 102 ARG A C 1
ATOM 823 O O . ARG A 1 102 ? 5.176 10.754 -6.537 1.00 98.62 102 ARG A O 1
ATOM 830 N N . VAL A 1 103 ? 4.191 9.107 -5.363 1.00 98.62 103 VAL A N 1
ATOM 831 C CA . VAL A 1 103 ? 4.637 7.997 -6.224 1.00 98.62 103 VAL A CA 1
ATOM 832 C C . VAL A 1 103 ? 4.047 8.127 -7.627 1.00 98.62 103 VAL A C 1
ATOM 834 O O . VAL A 1 103 ? 4.783 7.986 -8.599 1.00 98.62 103 VAL A O 1
ATOM 837 N N . PHE A 1 104 ? 2.765 8.477 -7.752 1.00 98.62 104 PHE A N 1
ATOM 838 C CA . PHE A 1 104 ? 2.112 8.711 -9.041 1.00 98.62 104 PHE A CA 1
ATOM 839 C C . PHE A 1 104 ? 2.813 9.815 -9.852 1.00 98.62 104 PHE A C 1
ATOM 841 O O . PHE A 1 104 ? 3.187 9.594 -11.002 1.00 98.62 104 PHE A O 1
ATOM 848 N N . ARG A 1 105 ? 3.098 10.971 -9.231 1.00 98.56 105 ARG A N 1
ATOM 849 C CA . ARG A 1 105 ? 3.847 12.071 -9.875 1.00 98.56 105 ARG A CA 1
ATOM 850 C C . ARG A 1 105 ? 5.253 11.649 -10.317 1.00 98.56 105 ARG A C 1
ATOM 852 O O . ARG A 1 105 ? 5.704 12.066 -11.381 1.00 98.56 105 ARG A O 1
ATOM 859 N N . LEU A 1 106 ? 5.947 10.834 -9.518 1.00 98.56 106 LEU A N 1
ATOM 860 C CA . LEU A 1 106 ? 7.274 10.313 -9.867 1.00 98.56 106 LEU A CA 1
ATOM 861 C C . LEU A 1 106 ? 7.215 9.328 -11.040 1.00 98.56 106 LEU A C 1
ATOM 863 O O . LEU A 1 106 ? 8.029 9.450 -11.952 1.00 98.56 106 LEU A O 1
ATOM 867 N N . ARG A 1 107 ? 6.237 8.410 -11.055 1.00 98.31 107 ARG A N 1
ATOM 868 C CA . ARG A 1 107 ? 6.000 7.490 -12.180 1.00 98.31 107 ARG A CA 1
ATOM 869 C C . ARG A 1 107 ? 5.720 8.258 -13.467 1.00 98.31 107 ARG A C 1
ATOM 871 O O . ARG A 1 107 ? 6.420 8.036 -14.443 1.00 98.31 107 ARG A O 1
ATOM 878 N N . TYR A 1 108 ? 4.806 9.229 -13.436 1.00 98.56 108 TYR A N 1
ATOM 879 C CA . TYR A 1 108 ? 4.487 10.071 -14.593 1.00 98.56 108 TYR A CA 1
ATOM 880 C C . TYR A 1 108 ? 5.706 10.856 -15.113 1.00 98.56 108 TYR A C 1
ATOM 882 O O . TYR A 1 108 ? 5.952 10.913 -16.317 1.00 98.56 108 TYR A O 1
ATOM 890 N N . LYS A 1 109 ? 6.530 11.422 -14.214 1.00 98.44 109 LYS A N 1
ATOM 891 C CA . LYS A 1 109 ? 7.785 12.086 -14.609 1.00 98.44 109 LYS A CA 1
ATOM 892 C C . LYS A 1 109 ? 8.769 11.107 -15.259 1.00 98.44 109 LYS A C 1
ATOM 894 O O . LYS A 1 109 ? 9.397 11.468 -16.250 1.00 98.44 109 LYS A O 1
ATOM 899 N N . HIS A 1 110 ? 8.917 9.904 -14.704 1.00 98.38 110 HIS A N 1
ATOM 900 C CA . HIS A 1 110 ? 9.812 8.884 -15.246 1.00 98.38 110 HIS A CA 1
ATOM 901 C C . HIS A 1 110 ? 9.329 8.387 -16.610 1.00 98.38 110 HIS A C 1
ATOM 903 O O . HIS A 1 110 ? 10.109 8.370 -17.550 1.00 98.38 110 HIS A O 1
ATOM 909 N N . GLU A 1 111 ? 8.048 8.048 -16.740 1.00 98.44 111 GLU A N 1
ATOM 910 C CA . GLU A 1 111 ? 7.425 7.603 -17.988 1.00 98.44 111 GLU A CA 1
ATOM 911 C C . GLU A 1 111 ? 7.623 8.629 -19.111 1.00 98.44 111 GLU A C 1
ATOM 913 O O . GLU A 1 111 ? 8.072 8.277 -20.199 1.00 98.44 111 GLU A O 1
ATOM 918 N N . ASN A 1 112 ? 7.386 9.914 -18.834 1.00 98.31 112 ASN A N 1
ATOM 919 C CA . ASN A 1 112 ? 7.613 10.980 -19.809 1.00 98.31 112 ASN A CA 1
ATOM 920 C C . ASN A 1 112 ? 9.096 11.182 -20.153 1.00 98.31 112 ASN A C 1
ATOM 922 O O . ASN A 1 112 ? 9.402 11.573 -21.275 1.00 98.31 112 ASN A O 1
ATOM 926 N N . ASN A 1 113 ? 10.019 10.919 -19.222 1.00 98.50 113 ASN A N 1
ATOM 927 C CA . ASN A 1 113 ? 11.452 10.954 -19.512 1.00 98.50 113 ASN A CA 1
ATOM 928 C C . ASN A 1 113 ? 11.868 9.769 -20.396 1.00 98.50 113 ASN A C 1
ATOM 930 O O . ASN A 1 113 ? 12.527 9.962 -21.408 1.00 98.50 113 ASN A O 1
ATOM 934 N N . THR A 1 114 ? 11.415 8.558 -20.063 1.00 98.31 114 THR A N 1
ATOM 935 C CA . THR A 1 114 ? 11.664 7.347 -20.856 1.00 98.31 114 THR A CA 1
ATOM 936 C C . THR A 1 114 ? 11.087 7.474 -22.265 1.00 98.31 114 THR A C 1
ATOM 938 O O . THR A 1 114 ? 11.778 7.146 -23.219 1.00 98.31 114 THR A O 1
ATOM 941 N N . LYS A 1 115 ? 9.874 8.024 -22.429 1.00 98.44 115 LYS A N 1
ATOM 942 C CA . LYS A 1 115 ? 9.294 8.300 -23.757 1.00 98.44 115 LYS A CA 1
ATOM 943 C C . LYS A 1 115 ? 10.155 9.252 -24.590 1.00 98.44 115 LYS A C 1
ATOM 945 O O . LYS A 1 115 ? 10.353 8.988 -25.767 1.00 98.44 115 LYS A O 1
ATOM 950 N N . LYS A 1 116 ? 10.701 10.317 -23.988 1.00 98.44 116 LYS A N 1
ATOM 951 C CA . LYS A 1 116 ? 11.633 11.226 -24.681 1.00 98.44 116 LYS A CA 1
ATOM 952 C C . LYS A 1 116 ? 12.915 10.519 -25.107 1.00 98.44 116 LYS A C 1
ATOM 954 O O . LYS A 1 116 ? 13.294 10.633 -26.260 1.00 98.44 116 LYS A O 1
ATOM 959 N N . GLN A 1 117 ? 13.524 9.746 -24.210 1.00 98.25 117 GLN A N 1
ATOM 960 C CA . GLN A 1 117 ? 14.740 8.984 -24.509 1.00 98.25 117 GLN A CA 1
ATOM 961 C C . GLN A 1 117 ? 14.521 7.941 -25.615 1.00 98.25 117 GLN A C 1
ATOM 963 O O . GLN A 1 117 ? 15.401 7.751 -26.443 1.00 98.25 117 GLN A O 1
ATOM 968 N N . ILE A 1 118 ? 13.350 7.292 -25.655 1.00 98.38 118 ILE A N 1
ATOM 969 C CA . ILE A 1 118 ? 12.972 6.389 -26.752 1.00 98.38 118 ILE A CA 1
ATOM 970 C C . ILE A 1 118 ? 12.871 7.170 -28.066 1.00 98.38 118 ILE A C 1
ATOM 972 O O . ILE A 1 118 ? 13.554 6.812 -29.013 1.00 98.38 118 ILE A O 1
ATOM 976 N N . MET A 1 119 ? 12.130 8.285 -28.101 1.00 98.38 119 MET A N 1
ATOM 977 C CA . MET A 1 119 ? 12.024 9.116 -29.311 1.00 98.38 119 MET A CA 1
ATOM 978 C C . MET A 1 119 ? 13.383 9.651 -29.792 1.00 98.38 119 MET A C 1
ATOM 980 O O . MET A 1 119 ? 13.635 9.691 -30.991 1.00 98.38 119 MET A O 1
ATOM 984 N N . GLU A 1 120 ? 14.268 10.055 -28.876 1.00 98.44 120 GLU A N 1
ATOM 985 C CA . GLU A 1 120 ? 15.640 10.461 -29.206 1.00 98.44 120 GLU A CA 1
ATOM 986 C C . GLU A 1 120 ? 16.409 9.297 -29.857 1.00 98.44 120 GLU A C 1
ATOM 988 O O . GLU A 1 120 ? 16.993 9.475 -30.925 1.00 98.44 120 GLU A O 1
ATOM 993 N N . LEU A 1 121 ? 16.357 8.091 -29.277 1.00 98.25 121 LEU A N 1
ATOM 994 C CA . LEU A 1 121 ? 16.986 6.893 -29.846 1.00 98.25 121 LEU A CA 1
ATOM 995 C C . LEU A 1 121 ? 16.410 6.505 -31.215 1.00 98.25 121 LEU A C 1
ATOM 997 O O . LEU A 1 121 ? 17.193 6.193 -32.108 1.00 98.25 121 LEU A O 1
ATOM 1001 N N . ASP A 1 122 ? 15.092 6.585 -31.404 1.00 98.50 122 ASP A N 1
ATOM 1002 C CA . ASP A 1 122 ? 14.445 6.333 -32.697 1.00 98.50 122 ASP A CA 1
ATOM 1003 C C . ASP A 1 122 ? 15.000 7.293 -33.770 1.00 98.50 122 ASP A C 1
ATOM 1005 O O . ASP A 1 122 ? 15.434 6.847 -34.831 1.00 98.50 122 ASP A O 1
ATOM 1009 N N . THR A 1 123 ? 15.142 8.594 -33.464 1.00 98.50 123 THR A N 1
ATOM 1010 C CA . THR A 1 123 ? 15.748 9.554 -34.413 1.00 98.50 123 THR A CA 1
ATOM 1011 C C . THR A 1 123 ? 17.230 9.289 -34.708 1.00 98.50 123 THR A C 1
ATOM 1013 O O . THR A 1 123 ? 17.701 9.589 -35.808 1.00 98.50 123 THR A O 1
ATOM 1016 N N . TYR A 1 124 ? 17.984 8.706 -33.767 1.00 98.56 124 TYR A N 1
ATOM 1017 C CA . TYR A 1 124 ? 19.358 8.264 -34.031 1.00 98.56 124 TYR A CA 1
ATOM 1018 C C . TYR A 1 124 ? 19.402 7.018 -34.924 1.00 98.56 124 TYR A C 1
ATOM 1020 O O . TYR A 1 124 ? 20.284 6.927 -35.777 1.00 98.56 124 TYR A O 1
ATOM 1028 N N . ILE A 1 125 ? 18.457 6.085 -34.766 1.00 98.31 125 ILE A N 1
ATOM 1029 C CA . ILE A 1 125 ? 18.328 4.902 -35.629 1.00 98.31 125 ILE A CA 1
ATOM 1030 C C . ILE A 1 125 ? 17.982 5.333 -37.060 1.00 98.31 125 ILE A C 1
ATOM 1032 O O . ILE A 1 125 ? 18.695 4.949 -37.983 1.00 98.31 125 ILE A O 1
ATOM 1036 N N . ASP A 1 126 ? 16.988 6.210 -37.238 1.00 98.44 126 ASP A N 1
ATOM 1037 C CA . ASP A 1 126 ? 16.606 6.755 -38.551 1.00 98.44 126 ASP A CA 1
ATOM 1038 C C . ASP A 1 126 ? 17.793 7.431 -39.266 1.00 98.44 126 ASP A C 1
ATOM 1040 O O . ASP A 1 126 ? 17.996 7.253 -40.469 1.00 98.44 126 ASP A O 1
ATOM 1044 N N . SER A 1 127 ? 18.612 8.180 -38.519 1.00 98.56 127 SER A N 1
ATOM 1045 C CA . SER A 1 127 ? 19.833 8.826 -39.021 1.00 98.56 127 SER A CA 1
ATOM 1046 C C . SER A 1 127 ? 20.892 7.813 -39.485 1.00 98.56 127 SER A C 1
ATOM 1048 O O . SER A 1 127 ? 21.503 7.981 -40.547 1.00 98.56 127 SER A O 1
ATOM 1050 N N . ILE A 1 128 ? 21.088 6.724 -38.733 1.00 98.31 128 ILE A N 1
ATOM 1051 C CA . ILE A 1 128 ? 22.016 5.644 -39.100 1.00 98.31 128 ILE A CA 1
ATOM 1052 C C . ILE A 1 128 ? 21.508 4.894 -40.336 1.00 98.31 128 ILE A C 1
ATOM 1054 O O . ILE A 1 128 ? 22.287 4.669 -41.261 1.00 98.31 128 ILE A O 1
ATOM 1058 N N . ASP A 1 129 ? 20.217 4.566 -40.398 1.00 98.38 129 ASP A N 1
ATOM 1059 C CA . ASP A 1 129 ? 19.604 3.896 -41.550 1.00 98.38 129 ASP A CA 1
ATOM 1060 C C . ASP A 1 129 ? 19.658 4.760 -42.817 1.00 98.38 129 ASP A C 1
ATOM 1062 O O . ASP A 1 129 ? 19.872 4.240 -43.914 1.00 98.38 129 ASP A O 1
ATOM 1066 N N . GLN A 1 130 ? 19.502 6.080 -42.690 1.00 98.38 130 GLN A N 1
ATOM 1067 C CA . GLN A 1 130 ? 19.694 7.019 -43.794 1.00 98.38 130 GLN A CA 1
ATOM 1068 C C . GLN A 1 130 ? 21.159 7.052 -44.261 1.00 98.38 130 GLN A C 1
ATOM 1070 O O . GLN A 1 130 ? 21.427 6.871 -45.449 1.00 98.38 130 GLN A O 1
ATOM 1075 N N . SER A 1 131 ? 22.111 7.166 -43.329 1.00 98.44 131 SER A N 1
ATOM 1076 C CA . SER A 1 131 ? 23.555 7.122 -43.626 1.00 98.44 131 SER A CA 1
ATOM 1077 C C . SER A 1 131 ? 23.975 5.802 -44.294 1.00 98.44 131 SER A C 1
ATOM 1079 O O . SER A 1 131 ? 24.849 5.767 -45.162 1.00 98.44 131 SER A O 1
ATOM 1081 N N . LEU A 1 132 ? 23.343 4.691 -43.899 1.00 98.12 132 LEU A N 1
ATOM 1082 C CA . LEU A 1 132 ? 23.584 3.361 -44.452 1.00 98.12 132 LEU A CA 1
ATOM 1083 C C . LEU A 1 132 ? 23.067 3.257 -45.893 1.00 98.12 132 LEU A C 1
ATOM 1085 O O . LEU A 1 132 ? 23.781 2.716 -46.738 1.00 98.12 132 LEU A O 1
ATOM 1089 N N . LYS A 1 133 ? 21.883 3.809 -46.195 1.00 97.94 133 LYS A N 1
ATOM 1090 C CA . LYS A 1 133 ? 21.350 3.899 -47.570 1.00 97.94 133 LYS A CA 1
ATOM 1091 C C . LYS A 1 133 ? 22.266 4.727 -48.469 1.00 97.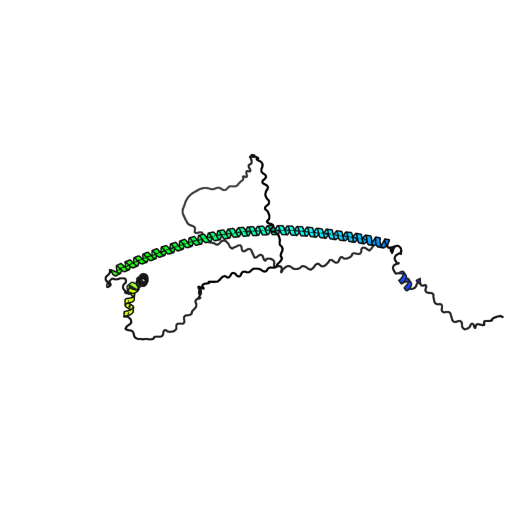94 133 LYS A C 1
ATOM 1093 O O . LYS A 1 133 ? 22.658 4.243 -49.521 1.00 97.94 133 LYS A O 1
ATOM 1098 N N . GLU A 1 134 ? 22.696 5.904 -48.018 1.00 98.12 134 GLU A N 1
ATOM 1099 C CA . GLU A 1 134 ? 23.628 6.761 -48.770 1.00 98.12 134 GLU A CA 1
ATOM 1100 C C . GLU A 1 134 ? 24.951 6.038 -49.078 1.00 98.12 134 GLU A C 1
ATOM 1102 O O . GLU A 1 134 ? 25.442 6.069 -50.206 1.00 98.12 134 GLU A O 1
ATOM 1107 N N . CYS A 1 135 ? 25.496 5.296 -48.109 1.00 97.31 135 CYS A N 1
ATOM 1108 C CA . CYS A 1 135 ? 26.674 4.453 -48.321 1.00 97.31 135 CYS A CA 1
ATOM 1109 C C . CYS A 1 135 ? 26.412 3.314 -49.328 1.00 97.31 135 CYS A C 1
ATOM 1111 O O . CYS A 1 135 ? 27.249 3.042 -50.192 1.00 97.31 135 CYS A O 1
ATOM 1113 N N . GLN A 1 136 ? 25.244 2.662 -49.264 1.00 95.75 136 GLN A N 1
ATOM 1114 C CA . GLN A 1 136 ? 24.845 1.649 -50.247 1.00 95.75 136 GLN A CA 1
ATOM 1115 C C . GLN A 1 136 ? 24.714 2.237 -51.654 1.00 95.75 136 GLN A C 1
ATOM 1117 O O . GLN A 1 136 ? 25.171 1.600 -52.602 1.00 95.75 136 GLN A O 1
ATOM 1122 N N . ASP A 1 137 ? 24.157 3.439 -51.796 1.00 96.44 137 ASP A N 1
ATOM 1123 C CA . ASP A 1 137 ? 23.993 4.125 -53.077 1.00 96.44 137 ASP A CA 1
ATOM 1124 C C . ASP A 1 137 ? 25.340 4.521 -53.695 1.00 96.44 137 ASP A C 1
ATOM 1126 O O . ASP A 1 137 ? 25.575 4.226 -54.867 1.00 96.44 137 ASP A O 1
ATOM 1130 N N . ILE A 1 138 ? 26.291 5.025 -52.902 1.00 97.06 138 ILE A N 1
ATOM 1131 C CA . ILE A 1 138 ? 27.676 5.258 -53.354 1.00 97.06 138 ILE A CA 1
ATOM 1132 C C . ILE A 1 138 ? 28.338 3.938 -53.797 1.00 97.06 138 ILE A C 1
ATOM 1134 O O . ILE A 1 138 ? 28.984 3.866 -54.843 1.00 97.06 138 ILE A O 1
ATOM 1138 N N . VAL A 1 139 ? 28.146 2.843 -53.051 1.00 94.25 139 VAL A N 1
ATOM 1139 C CA . VAL A 1 139 ? 28.641 1.506 -53.439 1.00 94.25 139 VAL A CA 1
ATOM 1140 C C . VAL A 1 139 ? 27.912 0.958 -54.679 1.00 94.25 139 VAL A C 1
ATOM 1142 O O . VAL A 1 139 ? 28.464 0.134 -55.412 1.00 94.25 139 VAL A O 1
ATOM 1145 N N . ASN A 1 140 ? 26.676 1.384 -54.951 1.00 92.44 140 ASN A N 1
ATOM 1146 C CA . ASN A 1 140 ? 25.953 1.077 -56.186 1.00 92.44 140 ASN A CA 1
ATOM 1147 C C . ASN A 1 140 ? 26.553 1.831 -57.379 1.00 92.44 140 ASN A C 1
ATOM 1149 O O . ASN A 1 140 ? 26.838 1.195 -58.396 1.00 92.44 140 ASN A O 1
ATOM 1153 N N . GLU A 1 141 ? 26.813 3.128 -57.225 1.00 95.69 141 GLU A N 1
ATOM 1154 C CA . GLU A 1 141 ? 27.438 3.998 -58.224 1.00 95.69 141 GLU A CA 1
ATOM 1155 C C . GLU A 1 141 ? 28.841 3.504 -58.610 1.00 95.69 141 GLU A C 1
ATOM 1157 O O . GLU A 1 141 ? 29.063 3.139 -59.764 1.00 95.69 141 GLU A O 1
ATOM 1162 N N . VAL A 1 142 ? 29.749 3.337 -57.640 1.00 94.31 142 VAL A N 1
ATOM 1163 C CA . VAL A 1 142 ? 31.132 2.872 -57.881 1.00 94.31 142 VAL A CA 1
ATOM 1164 C C . VAL A 1 142 ? 31.176 1.512 -58.590 1.00 94.31 142 VAL A C 1
ATOM 1166 O O . VAL A 1 142 ? 32.037 1.268 -59.436 1.00 94.31 142 VAL A O 1
ATOM 1169 N N . ILE A 1 143 ? 30.243 0.607 -58.280 1.00 91.88 143 ILE A N 1
ATOM 1170 C CA . ILE A 1 143 ? 30.165 -0.714 -58.923 1.00 91.88 143 ILE A CA 1
ATOM 1171 C C . ILE A 1 143 ? 29.580 -0.630 -60.339 1.00 91.88 143 ILE A C 1
ATOM 1173 O O . ILE A 1 143 ? 30.013 -1.379 -61.220 1.00 91.88 143 ILE A O 1
ATOM 1177 N N . SER A 1 144 ? 28.643 0.290 -60.581 1.00 90.50 144 SER A N 1
ATOM 1178 C CA . SER A 1 144 ? 28.161 0.615 -61.926 1.00 90.50 144 SER A CA 1
ATOM 1179 C C . SER A 1 144 ? 29.302 1.165 -62.785 1.00 90.50 144 SER A C 1
ATOM 1181 O O . SER A 1 144 ? 29.569 0.642 -63.866 1.00 90.50 144 SER A O 1
ATOM 1183 N N . ASP A 1 145 ? 30.058 2.133 -62.268 1.00 94.00 145 ASP A N 1
ATOM 1184 C CA . ASP A 1 145 ? 31.185 2.744 -62.971 1.00 94.00 145 ASP A CA 1
ATOM 1185 C C . ASP A 1 145 ? 32.317 1.757 -63.239 1.00 94.00 145 ASP A C 1
ATOM 1187 O O . ASP A 1 145 ? 32.796 1.671 -64.370 1.00 94.00 145 ASP A O 1
ATOM 1191 N N . LEU A 1 146 ? 32.694 0.933 -62.257 1.00 91.94 146 LEU A N 1
ATOM 1192 C CA . LEU A 1 146 ? 33.694 -0.114 -62.463 1.00 91.94 146 LEU A CA 1
ATOM 1193 C C . LEU A 1 146 ? 33.229 -1.145 -63.508 1.00 91.94 146 LEU A C 1
ATOM 1195 O O . LEU A 1 146 ? 34.017 -1.546 -64.362 1.00 91.94 146 LEU A O 1
ATOM 1199 N N . SER A 1 147 ? 31.941 -1.517 -63.507 1.00 88.19 147 SER A N 1
ATOM 1200 C CA . SER A 1 147 ? 31.335 -2.333 -64.572 1.00 88.19 147 SER A CA 1
ATOM 1201 C C . SER A 1 147 ? 31.428 -1.647 -65.942 1.00 88.19 147 SER A C 1
ATOM 1203 O O . SER A 1 147 ? 31.726 -2.303 -66.939 1.00 88.19 147 SER A O 1
ATOM 1205 N N . ASN A 1 148 ? 31.175 -0.339 -66.012 1.00 90.88 148 ASN A N 1
ATOM 1206 C CA . ASN A 1 148 ? 31.206 0.436 -67.253 1.00 90.88 148 ASN A CA 1
ATOM 1207 C C . ASN A 1 148 ? 32.633 0.605 -67.798 1.00 90.88 148 ASN A C 1
ATOM 1209 O O . ASN A 1 148 ? 32.827 0.568 -69.013 1.00 90.88 148 ASN A O 1
ATOM 1213 N N . VAL A 1 149 ? 33.629 0.760 -66.922 1.00 92.88 149 VAL A N 1
ATOM 1214 C CA . VAL A 1 149 ? 35.054 0.798 -67.282 1.00 92.88 149 VAL A CA 1
ATOM 1215 C C . VAL A 1 149 ? 35.523 -0.572 -67.775 1.00 92.88 149 VAL A C 1
ATOM 1217 O O . VAL A 1 149 ? 36.099 -0.650 -68.857 1.00 92.88 149 VAL A O 1
ATOM 1220 N N . ASP A 1 150 ? 35.216 -1.655 -67.055 1.00 88.38 150 ASP A N 1
ATOM 1221 C CA . ASP A 1 150 ? 35.588 -3.022 -67.452 1.00 88.38 150 ASP A CA 1
ATOM 1222 C C . ASP A 1 150 ? 34.979 -3.414 -68.812 1.00 88.38 150 ASP A C 1
ATOM 1224 O O . ASP A 1 150 ? 35.667 -3.951 -69.679 1.00 88.38 150 ASP A O 1
ATOM 1228 N N . LEU A 1 151 ? 33.723 -3.036 -69.081 1.00 86.75 151 LEU A N 1
ATOM 1229 C CA . LEU A 1 151 ? 33.089 -3.265 -70.385 1.00 86.75 151 LEU A CA 1
ATOM 1230 C C . LEU A 1 151 ? 33.795 -2.552 -71.555 1.00 86.75 151 LEU A C 1
ATOM 1232 O O . LE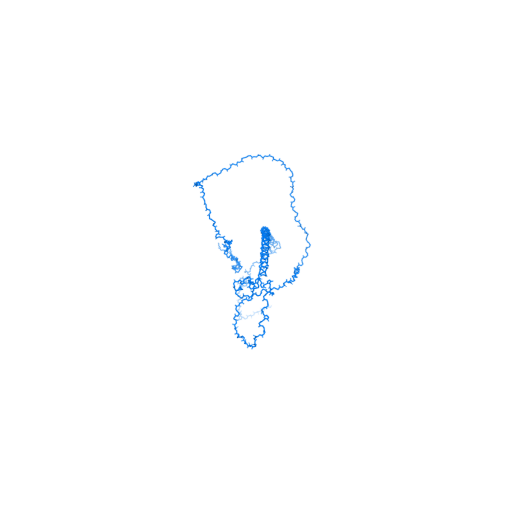U A 1 151 ? 33.718 -3.047 -72.683 1.00 86.75 151 LEU A O 1
ATOM 1236 N N . ARG A 1 152 ? 34.492 -1.431 -71.314 1.00 90.75 152 ARG A N 1
ATOM 1237 C CA . ARG A 1 152 ? 35.270 -0.712 -72.343 1.00 90.75 152 ARG A CA 1
ATOM 1238 C C . ARG A 1 152 ? 36.616 -1.373 -72.652 1.00 90.75 152 ARG A C 1
ATOM 1240 O O . ARG A 1 152 ? 37.178 -1.089 -73.707 1.00 90.75 152 ARG A O 1
ATOM 1247 N N . LEU A 1 153 ? 37.124 -2.238 -71.773 1.00 86.94 153 LEU A N 1
ATOM 1248 C CA . LEU A 1 153 ? 38.364 -2.975 -72.012 1.00 86.94 153 LEU A CA 1
ATOM 1249 C C . LEU A 1 153 ? 38.139 -4.135 -73.004 1.00 86.94 153 LEU A C 1
ATOM 1251 O O . LEU A 1 153 ? 37.055 -4.741 -73.010 1.00 86.94 153 LEU A O 1
ATOM 1255 N N . PRO A 1 154 ? 39.152 -4.483 -73.827 1.00 87.19 154 PRO A N 1
ATOM 1256 C CA . PRO A 1 154 ? 39.152 -5.705 -74.627 1.00 87.19 154 PRO A CA 1
ATOM 1257 C C . PRO A 1 154 ? 38.895 -6.937 -73.756 1.00 87.19 154 PRO A C 1
ATOM 1259 O O . PRO A 1 154 ? 39.369 -7.014 -72.629 1.00 87.19 154 PRO A O 1
ATOM 1262 N N . GLU A 1 155 ? 38.200 -7.946 -74.285 1.00 81.38 155 GLU A N 1
ATOM 1263 C CA . GLU A 1 155 ? 37.737 -9.111 -73.506 1.00 81.38 155 GLU A CA 1
ATOM 1264 C C . GLU A 1 155 ? 38.850 -9.840 -72.723 1.00 81.38 155 GLU A C 1
ATOM 1266 O O . GLU A 1 155 ? 38.608 -10.345 -71.630 1.00 81.38 155 GLU A O 1
ATOM 1271 N N . LYS A 1 156 ? 40.084 -9.837 -73.247 1.00 82.44 156 LYS A N 1
ATOM 1272 C CA . LYS A 1 156 ? 41.272 -10.438 -72.612 1.00 82.44 156 LYS A CA 1
ATOM 1273 C C . LYS A 1 156 ? 41.819 -9.646 -71.416 1.00 82.44 156 LYS A C 1
ATOM 1275 O O . LYS A 1 156 ? 42.550 -10.214 -70.614 1.00 82.44 156 LYS A O 1
ATOM 1280 N N . GLU A 1 157 ? 41.487 -8.362 -71.319 1.00 82.94 157 GLU A N 1
ATOM 1281 C CA . GLU A 1 157 ? 41.965 -7.416 -70.299 1.00 82.94 157 GLU A CA 1
ATOM 1282 C C . GLU A 1 157 ? 40.900 -7.127 -69.227 1.00 82.94 157 GLU A C 1
ATOM 1284 O O . GLU A 1 157 ? 41.170 -6.416 -68.260 1.00 82.94 157 GLU A O 1
ATOM 1289 N N . ARG A 1 158 ? 39.693 -7.695 -69.367 1.00 83.12 158 ARG A N 1
ATOM 1290 C CA . ARG A 1 158 ? 38.602 -7.529 -68.400 1.00 83.12 158 ARG A CA 1
ATOM 1291 C C . ARG A 1 158 ? 38.933 -8.196 -67.073 1.00 83.12 158 ARG A C 1
ATOM 1293 O O . ARG A 1 158 ? 39.042 -9.425 -66.972 1.00 83.12 158 ARG A O 1
ATOM 1300 N N . LEU A 1 159 ? 39.033 -7.369 -66.039 1.00 78.31 159 LEU A N 1
ATOM 1301 C CA . LEU A 1 159 ? 39.323 -7.774 -64.672 1.00 78.31 159 LEU A CA 1
ATOM 1302 C C . LEU A 1 159 ? 38.169 -8.580 -64.080 1.00 78.31 159 LEU A C 1
ATOM 1304 O O . LEU A 1 159 ? 38.436 -9.493 -63.307 1.00 78.31 159 LEU A O 1
ATOM 1308 N N . LEU A 1 160 ? 36.927 -8.294 -64.492 1.00 77.50 160 LEU A N 1
ATOM 1309 C CA . LEU A 1 160 ? 35.701 -8.980 -64.058 1.00 77.50 160 LEU A CA 1
ATOM 1310 C C . LEU A 1 160 ? 35.341 -10.202 -64.926 1.00 77.50 160 LEU A C 1
ATOM 1312 O O . LEU A 1 160 ? 34.198 -10.663 -64.929 1.00 77.50 160 LEU A O 1
ATOM 1316 N N . SER A 1 161 ? 36.306 -10.743 -65.669 1.00 72.06 161 SER A N 1
ATOM 1317 C CA . SER A 1 161 ? 36.154 -12.028 -66.353 1.00 72.06 161 SER A CA 1
ATOM 1318 C C . SER A 1 161 ? 36.081 -13.194 -65.350 1.00 72.06 161 SER A C 1
ATOM 1320 O O . SER A 1 161 ? 36.489 -13.082 -64.190 1.00 72.06 161 SER A O 1
ATOM 1322 N N . ASN A 1 162 ? 35.590 -14.357 -65.799 1.00 69.31 162 ASN A N 1
ATOM 1323 C CA . ASN A 1 162 ? 35.483 -15.587 -64.993 1.00 69.31 162 ASN A CA 1
ATOM 1324 C C . ASN A 1 162 ? 36.851 -16.259 -64.693 1.00 69.31 162 ASN A C 1
ATOM 1326 O O . ASN A 1 162 ? 36.936 -17.476 -64.512 1.00 69.31 162 ASN A O 1
ATOM 1330 N N . GLN A 1 163 ? 37.943 -15.489 -64.665 1.00 73.00 163 GLN A N 1
ATOM 1331 C CA . GLN A 1 163 ? 39.266 -15.967 -64.280 1.00 73.00 163 GLN A CA 1
ATOM 1332 C C . GLN A 1 163 ? 39.321 -16.185 -62.762 1.00 73.00 163 GLN A C 1
ATOM 1334 O O . GLN A 1 163 ? 39.318 -15.240 -61.975 1.00 73.00 163 GLN A O 1
ATOM 1339 N N . GLN A 1 164 ? 39.434 -17.451 -62.351 1.00 72.81 164 GLN A N 1
ATOM 1340 C CA . GLN A 1 164 ? 39.437 -17.873 -60.940 1.00 72.81 164 GLN A CA 1
ATOM 1341 C C . GLN A 1 164 ? 40.523 -17.204 -60.077 1.00 72.81 164 GLN A C 1
ATOM 1343 O O . GLN A 1 164 ? 40.409 -17.184 -58.853 1.00 72.81 164 GLN A O 1
ATOM 1348 N N . LEU A 1 165 ? 41.586 -16.681 -60.694 1.00 74.88 165 LEU A N 1
ATOM 1349 C CA . LEU A 1 165 ? 42.672 -15.996 -59.999 1.00 74.88 165 LEU A CA 1
ATOM 1350 C C . LEU A 1 165 ? 42.219 -14.625 -59.463 1.00 74.88 165 LEU A C 1
ATOM 1352 O O . LEU A 1 165 ? 42.397 -14.353 -58.278 1.00 74.88 165 LEU A O 1
ATOM 1356 N N . ASN A 1 166 ? 41.539 -13.813 -60.278 1.00 79.50 166 ASN A N 1
ATOM 1357 C CA . ASN A 1 166 ? 41.031 -12.498 -59.861 1.00 79.50 166 ASN A CA 1
ATOM 1358 C C . ASN A 1 166 ? 39.933 -12.622 -58.793 1.00 79.50 166 ASN A C 1
ATOM 1360 O O . ASN A 1 166 ? 39.933 -11.868 -57.820 1.00 79.50 166 ASN A O 1
ATOM 1364 N N . GLU A 1 167 ? 39.054 -13.622 -58.923 1.00 82.31 167 GLU A N 1
ATOM 1365 C CA . GLU A 1 167 ? 38.024 -13.927 -57.919 1.00 82.31 167 GLU A CA 1
ATOM 1366 C C . GLU A 1 167 ? 38.636 -14.245 -56.543 1.00 82.31 167 GLU A C 1
ATOM 1368 O O . GLU A 1 167 ? 38.136 -13.778 -55.520 1.00 82.31 167 GLU A O 1
ATOM 1373 N N . ARG A 1 168 ? 39.751 -14.990 -56.506 1.00 85.06 168 ARG A N 1
ATOM 1374 C CA . ARG A 1 168 ? 40.471 -15.304 -55.259 1.00 85.06 168 ARG A CA 1
ATOM 1375 C C . ARG A 1 168 ? 41.153 -14.090 -54.632 1.00 85.06 168 ARG A C 1
ATOM 1377 O O . ARG A 1 168 ? 41.251 -14.038 -53.409 1.00 85.06 168 ARG A O 1
ATOM 1384 N N . HIS A 1 169 ? 41.623 -13.135 -55.434 1.00 85.56 169 HIS A N 1
ATOM 1385 C CA . HIS A 1 169 ? 42.257 -11.916 -54.922 1.00 85.56 169 HIS A CA 1
ATOM 1386 C C . HIS A 1 169 ? 41.244 -10.872 -54.430 1.00 85.56 169 HIS A C 1
ATOM 1388 O O . HIS A 1 169 ? 41.535 -10.161 -53.469 1.00 85.56 169 HIS A O 1
ATOM 1394 N N . TYR A 1 170 ? 40.048 -10.807 -55.027 1.00 87.69 170 TYR A N 1
ATOM 1395 C CA . TYR A 1 170 ? 39.019 -9.814 -54.687 1.00 87.69 170 TYR A CA 1
ATOM 1396 C C . TYR A 1 170 ? 37.643 -10.447 -54.384 1.00 87.69 170 TYR A C 1
ATOM 1398 O O . TYR A 1 170 ? 36.640 -10.072 -55.001 1.00 87.69 170 TYR A O 1
ATOM 1406 N N . PRO A 1 171 ? 37.543 -11.375 -53.409 1.00 88.44 171 PRO A N 1
ATOM 1407 C CA . PRO A 1 171 ? 36.334 -12.175 -53.189 1.00 88.44 171 PRO A CA 1
ATOM 1408 C C . PRO A 1 171 ? 35.113 -11.329 -52.805 1.00 88.44 171 PRO A C 1
ATOM 1410 O O . PRO A 1 171 ? 34.005 -11.594 -53.266 1.00 88.44 171 PRO A O 1
ATOM 1413 N N . LEU A 1 172 ? 35.300 -10.268 -52.010 1.00 88.31 172 LEU A N 1
ATOM 1414 C CA . LEU A 1 172 ? 34.213 -9.359 -51.627 1.00 88.31 172 LEU A CA 1
ATOM 1415 C C . LEU A 1 172 ? 33.651 -8.593 -52.832 1.00 88.31 172 LEU A C 1
ATOM 1417 O O . LEU A 1 172 ? 32.435 -8.489 -52.974 1.00 88.31 172 LEU A O 1
ATOM 1421 N N . LEU A 1 173 ? 34.522 -8.117 -53.727 1.00 85.62 173 LEU A N 1
ATOM 1422 C CA . LEU A 1 173 ? 34.115 -7.428 -54.950 1.00 85.62 173 LEU A CA 1
ATOM 1423 C C . LEU A 1 173 ? 33.292 -8.371 -55.836 1.00 85.62 173 LEU A C 1
ATOM 1425 O O . LEU A 1 173 ? 32.170 -8.041 -56.211 1.00 85.62 173 LEU A O 1
ATOM 1429 N N . TYR A 1 174 ? 33.806 -9.578 -56.086 1.00 86.88 174 TYR A N 1
ATOM 1430 C CA . TYR A 1 174 ? 33.114 -10.600 -56.873 1.00 86.88 174 TYR A CA 1
ATOM 1431 C C . TYR A 1 174 ? 31.774 -11.026 -56.257 1.00 86.88 174 TYR A C 1
ATOM 1433 O O . TYR A 1 174 ? 30.813 -11.227 -56.997 1.00 86.88 174 TYR A O 1
ATOM 1441 N N . ASN A 1 175 ? 31.657 -11.095 -54.928 1.00 88.62 175 ASN A N 1
ATOM 1442 C CA . ASN A 1 175 ? 30.383 -11.376 -54.259 1.00 88.62 175 ASN A CA 1
ATOM 1443 C C . ASN A 1 175 ? 29.337 -10.278 -54.521 1.00 88.62 175 ASN A C 1
ATOM 1445 O O . ASN A 1 175 ? 28.203 -10.592 -54.888 1.00 88.62 175 ASN A O 1
ATOM 1449 N N . ILE A 1 176 ? 29.708 -8.996 -54.404 1.00 88.44 176 ILE A N 1
ATOM 1450 C CA . ILE A 1 176 ? 28.774 -7.888 -54.671 1.00 88.44 176 ILE A CA 1
ATOM 1451 C C . ILE A 1 176 ? 28.422 -7.826 -56.170 1.00 88.44 176 ILE A C 1
ATOM 1453 O O . ILE A 1 176 ? 27.259 -7.633 -56.530 1.00 88.44 176 ILE A O 1
ATOM 1457 N N . PHE A 1 177 ? 29.397 -8.060 -57.055 1.00 85.44 177 PHE A N 1
ATOM 1458 C CA . PHE A 1 177 ? 29.175 -8.121 -58.503 1.00 85.44 177 PHE A CA 1
ATOM 1459 C C . PHE A 1 177 ? 28.277 -9.290 -58.925 1.00 85.44 177 PHE A C 1
ATOM 1461 O O . PHE A 1 177 ? 27.422 -9.102 -59.789 1.00 85.44 177 PHE A O 1
ATOM 1468 N N . ARG A 1 178 ? 28.406 -10.470 -58.305 1.00 86.56 178 ARG A N 1
ATOM 1469 C CA . ARG A 1 178 ? 27.499 -11.610 -58.530 1.00 86.56 178 ARG A CA 1
ATOM 1470 C C . ARG A 1 178 ? 26.070 -11.309 -58.096 1.00 86.56 178 ARG A C 1
ATOM 1472 O O . ARG A 1 178 ? 25.146 -11.669 -58.818 1.00 86.56 178 ARG A O 1
ATOM 1479 N N . GLY A 1 179 ? 25.894 -10.626 -56.962 1.00 84.81 179 GLY A N 1
ATOM 1480 C CA . GLY A 1 179 ? 24.576 -10.199 -56.490 1.00 84.81 179 GLY A CA 1
ATOM 1481 C C . GLY A 1 179 ? 23.884 -9.218 -57.444 1.00 84.81 179 GLY A C 1
ATOM 1482 O O . GLY A 1 179 ? 22.685 -9.338 -57.675 1.00 84.81 179 GLY A O 1
ATOM 1483 N N . LYS A 1 180 ? 24.636 -8.276 -58.033 1.00 84.06 180 LYS A N 1
ATOM 1484 C CA . LYS A 1 180 ? 24.087 -7.228 -58.920 1.00 84.06 180 LYS A CA 1
ATOM 1485 C C . LYS A 1 180 ? 23.996 -7.625 -60.398 1.00 84.06 180 LYS A C 1
ATOM 1487 O O . LYS A 1 180 ? 23.102 -7.159 -61.095 1.00 84.06 180 LYS A O 1
ATOM 1492 N N . PHE A 1 181 ? 24.895 -8.480 -60.888 1.00 82.44 181 PHE A N 1
ATOM 1493 C CA . PHE A 1 181 ? 24.991 -8.861 -62.303 1.00 82.44 181 PHE A CA 1
ATOM 1494 C C . PHE A 1 181 ? 25.071 -10.388 -62.509 1.00 82.44 181 PHE A C 1
ATOM 1496 O O . PHE A 1 181 ? 26.001 -10.866 -63.168 1.00 82.44 181 PHE A O 1
ATOM 1503 N N . PRO A 1 182 ? 24.114 -11.187 -61.994 1.00 81.19 182 PRO A N 1
ATOM 1504 C CA . PRO A 1 182 ? 24.191 -12.653 -62.033 1.00 81.19 182 PRO A CA 1
ATOM 1505 C C . PRO A 1 182 ? 24.325 -13.218 -63.458 1.00 81.19 182 PRO A C 1
ATOM 1507 O O . PRO A 1 182 ? 25.042 -14.195 -63.673 1.00 81.19 182 PRO A O 1
ATOM 1510 N N . SER A 1 183 ? 23.723 -12.559 -64.453 1.00 79.56 183 SER A N 1
ATOM 1511 C CA . SER A 1 183 ? 23.794 -12.944 -65.870 1.00 79.56 183 SER A CA 1
ATOM 1512 C C . SER A 1 183 ? 25.214 -12.946 -66.453 1.00 79.56 183 SER A C 1
ATOM 1514 O O . SER A 1 183 ? 25.494 -13.747 -67.342 1.00 79.56 183 SER A O 1
ATOM 1516 N N . LYS A 1 184 ? 26.138 -12.116 -65.940 1.00 73.38 184 LYS A N 1
ATOM 1517 C CA . LYS A 1 184 ? 27.541 -12.082 -66.401 1.00 73.38 184 LYS A CA 1
ATOM 1518 C C . LYS A 1 184 ? 28.344 -13.321 -65.971 1.00 73.38 184 LYS A C 1
ATOM 1520 O O . LYS A 1 184 ? 29.332 -13.661 -66.617 1.00 73.38 184 LYS A O 1
ATOM 1525 N N . PHE A 1 185 ? 27.912 -14.009 -64.910 1.00 73.94 185 PHE A N 1
ATOM 1526 C CA . PHE A 1 185 ? 28.633 -15.135 -64.299 1.00 73.94 185 PHE A CA 1
ATOM 1527 C C . PHE A 1 185 ? 28.019 -16.515 -64.613 1.00 73.94 185 PHE A C 1
ATOM 1529 O O . PHE A 1 185 ? 28.650 -17.538 -64.357 1.00 73.94 185 PHE A O 1
ATOM 1536 N N . GLN A 1 186 ? 26.810 -16.576 -65.184 1.00 69.06 186 GLN A N 1
ATOM 1537 C CA . GLN A 1 186 ? 26.096 -17.840 -65.452 1.00 69.06 186 GLN A CA 1
ATOM 1538 C C . GLN A 1 186 ? 26.544 -18.583 -66.726 1.00 69.06 186 GLN A C 1
ATOM 1540 O O . GLN A 1 186 ? 26.262 -19.772 -66.875 1.00 69.06 186 GLN A O 1
ATOM 1545 N N . SER A 1 187 ? 27.274 -17.930 -67.634 1.00 59.34 187 SER A N 1
ATOM 1546 C CA . SER A 1 187 ? 27.579 -18.431 -68.987 1.00 59.34 187 SER A CA 1
ATOM 1547 C C . SER A 1 187 ? 28.483 -19.675 -69.068 1.00 59.34 187 SER A C 1
ATOM 1549 O O . SER A 1 187 ? 28.615 -20.247 -70.146 1.00 59.34 187 SER A O 1
ATOM 1551 N N . ILE A 1 188 ? 29.086 -20.128 -67.960 1.00 55.53 188 ILE A N 1
ATOM 1552 C CA . ILE A 1 188 ? 30.030 -21.266 -67.950 1.00 55.53 188 ILE A CA 1
ATOM 1553 C C . ILE A 1 188 ? 29.425 -22.560 -67.375 1.00 55.53 188 ILE A C 1
ATOM 1555 O O . ILE A 1 188 ? 29.871 -23.646 -67.745 1.00 55.53 188 ILE A O 1
ATOM 1559 N N . GLN A 1 189 ? 28.393 -22.501 -66.522 1.00 53.84 189 GLN A N 1
ATOM 1560 C CA . GLN A 1 189 ? 27.820 -23.728 -65.940 1.00 53.84 189 GLN A CA 1
ATOM 1561 C C . GLN A 1 189 ? 27.130 -24.623 -66.983 1.00 53.84 189 GLN A C 1
ATOM 1563 O O . GLN A 1 189 ? 27.198 -25.841 -66.863 1.00 53.84 189 GLN A O 1
ATOM 1568 N N . MET A 1 190 ? 26.567 -24.048 -68.052 1.00 53.72 190 MET A N 1
ATOM 1569 C CA . MET A 1 190 ? 25.925 -24.807 -69.139 1.00 53.72 190 MET A CA 1
ATOM 1570 C C . MET A 1 190 ? 26.907 -25.530 -70.081 1.00 53.72 190 MET A C 1
ATOM 1572 O O . MET A 1 190 ? 26.484 -26.372 -70.866 1.00 53.72 190 MET A O 1
ATOM 1576 N N . LEU A 1 191 ? 28.211 -25.236 -70.007 1.00 49.72 191 LEU A N 1
ATOM 1577 C CA . LEU A 1 191 ? 29.250 -25.858 -70.847 1.00 49.72 191 LEU A CA 1
ATOM 1578 C C . LEU A 1 191 ? 29.975 -27.034 -70.170 1.00 49.72 191 LEU A C 1
ATOM 1580 O O . LEU A 1 191 ? 30.842 -27.647 -70.785 1.00 49.72 191 LEU A O 1
ATOM 1584 N N . LYS A 1 192 ? 29.624 -27.370 -68.920 1.00 52.56 192 LYS A N 1
ATOM 1585 C CA . LYS A 1 192 ? 30.182 -28.519 -68.179 1.00 52.56 192 LYS A CA 1
ATOM 1586 C C . LYS A 1 192 ? 29.216 -29.704 -68.032 1.00 52.56 192 LYS A C 1
ATOM 1588 O O . LYS A 1 192 ? 29.564 -30.683 -67.385 1.00 52.56 192 LYS A O 1
ATOM 1593 N N . SER A 1 193 ? 28.032 -29.631 -68.637 1.00 50.38 193 SER A N 1
ATOM 1594 C CA . SER A 1 193 ? 26.938 -30.595 -68.432 1.00 50.38 193 SER A CA 1
ATOM 1595 C C . SER A 1 193 ? 26.952 -31.819 -69.360 1.00 50.38 193 SER A C 1
ATOM 1597 O O . SER A 1 193 ? 26.118 -32.699 -69.182 1.00 50.38 193 SER A O 1
ATOM 1599 N N . ASN A 1 194 ? 27.844 -31.870 -70.357 1.00 51.03 194 ASN A N 1
ATOM 1600 C CA . ASN A 1 194 ? 27.764 -32.841 -71.462 1.00 51.03 194 ASN A CA 1
ATOM 1601 C C . ASN A 1 194 ? 28.824 -33.954 -71.455 1.00 51.03 194 ASN A C 1
ATOM 1603 O O . ASN A 1 194 ? 28.810 -34.770 -72.371 1.00 51.03 194 ASN A O 1
ATOM 1607 N N . ASP A 1 195 ? 29.730 -34.008 -70.472 1.00 52.09 195 ASP A N 1
ATOM 1608 C CA . ASP A 1 195 ? 30.744 -35.073 -70.425 1.00 52.09 195 ASP A CA 1
ATOM 1609 C C . ASP A 1 195 ? 31.187 -35.410 -68.990 1.00 52.09 195 ASP A C 1
ATOM 1611 O O . ASP A 1 195 ? 32.218 -34.949 -68.496 1.00 52.09 195 ASP A O 1
ATOM 1615 N N . SER A 1 196 ? 30.347 -36.170 -68.282 1.00 45.91 196 SER A N 1
ATOM 1616 C CA . SER A 1 196 ? 30.721 -36.995 -67.121 1.00 45.91 196 SER A CA 1
ATOM 1617 C C . SER A 1 196 ? 29.580 -37.955 -66.790 1.00 45.91 196 SER A C 1
ATOM 1619 O O . SER A 1 196 ? 28.568 -37.578 -66.202 1.00 45.91 196 SER A O 1
ATOM 1621 N N . SER A 1 197 ? 29.770 -39.212 -67.175 1.00 47.56 197 SER A N 1
ATOM 1622 C CA . SER A 1 197 ? 28.939 -40.349 -66.794 1.00 47.56 197 SER A CA 1
ATOM 1623 C C . SER A 1 197 ? 28.833 -40.517 -65.274 1.00 47.56 197 SER A C 1
ATOM 1625 O O . SER A 1 197 ? 29.847 -40.624 -64.587 1.00 47.56 197 SER A O 1
ATOM 1627 N N . GLU A 1 198 ? 27.595 -40.610 -64.790 1.00 53.50 198 GLU A N 1
ATOM 1628 C CA . GLU A 1 198 ? 27.121 -41.676 -63.897 1.00 53.50 198 GLU A CA 1
ATOM 1629 C C . GLU A 1 198 ? 28.199 -42.420 -63.077 1.00 53.50 198 GLU A C 1
ATOM 1631 O O . GLU A 1 198 ? 28.688 -43.479 -63.467 1.00 53.50 198 GLU A O 1
ATOM 1636 N N . ILE A 1 199 ? 28.518 -41.894 -61.889 1.00 52.38 199 ILE A N 1
ATOM 1637 C CA . ILE A 1 199 ? 29.054 -42.691 -60.778 1.00 52.38 199 ILE A CA 1
ATOM 1638 C C . ILE A 1 199 ? 28.271 -42.321 -59.511 1.00 52.38 199 ILE A C 1
ATOM 1640 O O . ILE A 1 199 ? 28.531 -41.306 -58.862 1.00 52.38 199 ILE A O 1
ATOM 1644 N N . GLU A 1 200 ? 27.299 -43.161 -59.158 1.00 54.19 200 GLU A N 1
ATOM 1645 C CA . GLU A 1 200 ? 26.548 -43.073 -57.903 1.00 54.19 200 GLU A CA 1
ATOM 1646 C C . GLU A 1 200 ? 27.429 -43.536 -56.727 1.00 54.19 200 GLU A C 1
ATOM 1648 O O . GLU A 1 200 ? 27.438 -44.707 -56.347 1.00 54.19 200 GLU A O 1
ATOM 1653 N N . ILE A 1 201 ? 28.178 -42.613 -56.119 1.00 51.34 201 ILE A N 1
ATOM 1654 C CA . ILE A 1 201 ? 28.797 -42.844 -54.807 1.00 51.34 201 ILE A CA 1
ATOM 1655 C C . ILE A 1 201 ? 27.885 -42.255 -53.733 1.00 51.34 201 ILE A C 1
ATOM 1657 O O . ILE A 1 201 ? 27.818 -41.040 -53.536 1.00 51.34 201 ILE A O 1
ATOM 1661 N N . ARG A 1 202 ? 27.201 -43.147 -53.007 1.00 52.66 202 ARG A N 1
ATOM 1662 C CA . ARG A 1 202 ? 26.516 -42.820 -51.750 1.00 52.66 202 ARG A CA 1
ATOM 1663 C C . ARG A 1 202 ? 27.481 -42.104 -50.790 1.00 52.66 202 ARG A C 1
ATOM 1665 O O . ARG A 1 202 ? 28.542 -42.664 -50.503 1.00 52.66 202 ARG A O 1
ATOM 1672 N N . PRO A 1 203 ? 27.117 -40.946 -50.214 1.00 54.53 203 PRO A N 1
ATOM 1673 C CA . PRO A 1 203 ? 27.873 -40.386 -49.103 1.00 54.53 203 PRO A CA 1
ATOM 1674 C C . PRO A 1 203 ? 27.718 -41.278 -47.854 1.00 54.53 203 PRO A C 1
ATOM 1676 O O . PRO A 1 203 ? 26.621 -41.789 -47.599 1.00 54.53 203 PRO A O 1
ATOM 1679 N N . PRO A 1 204 ? 28.785 -41.483 -47.061 1.00 52.28 204 PRO A N 1
ATOM 1680 C CA . PRO A 1 204 ? 28.687 -42.183 -45.787 1.00 52.28 204 PRO A CA 1
ATOM 1681 C C . PRO A 1 204 ? 27.927 -41.333 -44.762 1.00 52.28 204 PRO A C 1
ATOM 1683 O O . PRO A 1 204 ? 28.027 -40.107 -44.751 1.00 52.28 204 PRO A O 1
ATOM 1686 N N . VAL A 1 205 ? 27.184 -41.999 -43.878 1.00 52.03 205 VAL A N 1
ATOM 1687 C CA . VAL A 1 205 ? 26.457 -41.355 -42.778 1.00 52.03 205 VAL A CA 1
ATOM 1688 C C . VAL A 1 205 ? 27.460 -40.827 -41.752 1.00 52.03 205 VAL A C 1
ATOM 1690 O O . VAL A 1 205 ? 28.025 -41.597 -40.980 1.00 52.03 205 VAL A O 1
ATOM 1693 N N . THR A 1 206 ? 27.672 -39.513 -41.726 1.00 47.22 206 THR A N 1
ATOM 1694 C CA . THR A 1 206 ? 28.290 -38.826 -40.590 1.00 47.22 206 THR A CA 1
ATOM 1695 C C . THR A 1 206 ? 27.222 -38.504 -39.553 1.00 47.22 206 THR A C 1
ATOM 1697 O O . THR A 1 206 ? 26.387 -37.621 -39.753 1.00 47.22 206 THR A O 1
ATOM 1700 N N . GLU A 1 207 ? 27.263 -39.208 -38.423 1.00 51.88 207 GLU A N 1
ATOM 1701 C CA . GLU A 1 207 ? 26.520 -38.826 -37.225 1.00 51.88 207 GLU A CA 1
ATOM 1702 C C . GLU A 1 207 ? 27.007 -37.454 -36.742 1.00 51.88 207 GLU A C 1
ATOM 1704 O O . GLU A 1 207 ? 28.136 -37.303 -36.273 1.00 51.88 207 GLU A O 1
ATOM 1709 N N . ILE A 1 208 ? 26.153 -36.437 -36.861 1.00 47.38 208 ILE A N 1
ATOM 1710 C CA . ILE A 1 208 ? 26.377 -35.139 -36.227 1.00 47.38 208 ILE A CA 1
ATOM 1711 C C . ILE A 1 208 ? 25.644 -35.158 -34.889 1.00 47.38 208 ILE A C 1
ATOM 1713 O O . ILE A 1 208 ? 24.414 -35.184 -34.846 1.00 47.38 208 ILE A O 1
ATOM 1717 N N . TYR A 1 209 ? 26.413 -35.114 -33.801 1.00 48.44 209 TYR A N 1
ATOM 1718 C CA . TYR A 1 209 ? 25.900 -34.817 -32.466 1.00 48.44 209 TYR A CA 1
ATOM 1719 C C . TYR A 1 209 ? 25.200 -33.451 -32.486 1.00 48.44 209 TYR A C 1
ATOM 1721 O O . TYR A 1 209 ? 25.845 -32.406 -32.581 1.00 48.44 209 TYR A O 1
ATOM 1729 N N . ALA A 1 210 ? 23.871 -33.463 -32.402 1.00 41.97 210 ALA A N 1
ATOM 1730 C CA . ALA A 1 210 ? 23.066 -32.259 -32.270 1.00 41.97 210 ALA A CA 1
ATOM 1731 C C . ALA A 1 210 ? 23.015 -31.832 -30.797 1.00 41.97 210 ALA A C 1
ATOM 1733 O O . ALA A 1 210 ? 22.073 -32.162 -30.082 1.00 41.97 210 ALA A O 1
ATOM 1734 N N . ASP A 1 211 ? 24.032 -31.090 -30.358 1.00 49.88 211 ASP A N 1
ATOM 1735 C CA . ASP A 1 211 ? 24.031 -30.408 -29.061 1.00 49.88 211 ASP A CA 1
ATOM 1736 C C . ASP A 1 211 ? 24.037 -28.888 -29.285 1.00 49.88 211 ASP A C 1
ATOM 1738 O O . ASP A 1 211 ? 25.078 -28.231 -29.357 1.00 49.88 211 ASP A O 1
ATOM 1742 N N . SER A 1 212 ? 22.848 -28.320 -29.512 1.00 45.38 212 SER A N 1
ATOM 1743 C CA . SER A 1 212 ? 22.659 -26.867 -29.512 1.00 45.38 212 SER A CA 1
ATOM 1744 C C . SER A 1 212 ? 21.208 -26.474 -29.246 1.00 45.38 212 SER A C 1
ATOM 1746 O O . SER A 1 212 ? 20.273 -26.988 -29.859 1.00 45.38 212 SER A O 1
ATOM 1748 N N . CYS A 1 213 ? 21.028 -25.540 -28.314 1.00 41.50 213 CYS A N 1
ATOM 1749 C CA . CYS A 1 213 ? 19.732 -25.123 -27.796 1.00 41.50 213 CYS A CA 1
ATOM 1750 C C . CYS A 1 213 ? 18.867 -24.427 -28.858 1.00 41.50 213 CYS A C 1
ATOM 1752 O O . CYS A 1 213 ? 19.073 -23.254 -29.176 1.00 41.50 213 CYS A O 1
ATOM 1754 N N . GLY A 1 214 ? 17.825 -25.114 -29.327 1.00 38.62 214 GLY A N 1
ATOM 1755 C CA . GLY A 1 214 ? 16.749 -24.506 -30.104 1.00 38.62 214 GLY A CA 1
ATOM 1756 C C . GLY A 1 214 ? 15.894 -23.565 -29.253 1.00 38.62 214 GLY A C 1
ATOM 1757 O O . GLY A 1 214 ? 14.870 -23.972 -28.710 1.00 38.62 214 GLY A O 1
ATOM 1758 N N . VAL A 1 215 ? 16.276 -22.287 -29.166 1.00 47.09 215 VAL A N 1
ATOM 1759 C CA . VAL A 1 215 ? 15.344 -21.220 -28.770 1.00 47.09 215 VAL A CA 1
ATOM 1760 C C . VAL A 1 215 ? 14.530 -20.838 -30.003 1.00 47.09 215 VAL A C 1
ATOM 1762 O O . VAL A 1 215 ? 14.839 -19.877 -30.709 1.00 47.09 215 VAL A O 1
ATOM 1765 N N . GLU A 1 216 ? 13.475 -21.605 -30.274 1.00 39.94 216 GLU A N 1
ATOM 1766 C CA . GLU A 1 216 ? 12.461 -21.192 -31.240 1.00 39.94 216 GLU A CA 1
ATOM 1767 C C . GLU A 1 216 ? 11.739 -19.945 -30.718 1.00 39.94 216 GLU A C 1
ATOM 1769 O O . GLU A 1 216 ? 10.8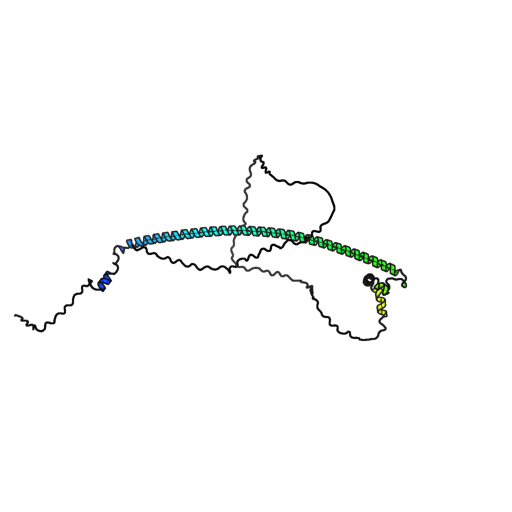04 -20.022 -29.914 1.00 39.94 216 GLU A O 1
ATOM 1774 N N . VAL A 1 217 ? 12.128 -18.771 -31.222 1.00 47.88 217 VAL A N 1
ATOM 1775 C CA . VAL A 1 217 ? 11.298 -17.565 -31.127 1.00 47.88 217 VAL A CA 1
ATOM 1776 C C . VAL A 1 217 ? 10.119 -17.735 -32.084 1.00 47.88 217 VAL A C 1
ATOM 1778 O O . VAL A 1 217 ? 10.076 -17.190 -33.187 1.00 47.88 217 VAL A O 1
ATOM 1781 N N . SER A 1 218 ? 9.151 -18.537 -31.639 1.00 46.19 218 SER A N 1
ATOM 1782 C CA . SER A 1 218 ? 7.837 -18.681 -32.250 1.00 46.19 218 SER A CA 1
ATOM 1783 C C . SER A 1 218 ? 7.188 -17.298 -32.330 1.00 46.19 218 SER A C 1
ATOM 1785 O O . SER A 1 218 ? 6.637 -16.800 -31.345 1.00 46.19 218 SER A O 1
ATOM 1787 N N . LYS A 1 219 ? 7.236 -16.676 -33.516 1.00 50.56 219 LYS A N 1
ATOM 1788 C CA . LYS A 1 219 ? 6.366 -15.551 -33.881 1.00 50.56 219 LYS A CA 1
ATOM 1789 C C . LYS A 1 219 ? 4.925 -16.058 -33.944 1.00 50.56 219 LYS A C 1
ATOM 1791 O O . LYS A 1 219 ? 4.375 -16.302 -35.012 1.00 50.56 219 LYS A O 1
ATOM 1796 N N . ARG A 1 220 ? 4.326 -16.255 -32.772 1.00 44.22 220 ARG A N 1
ATOM 1797 C CA . ARG A 1 220 ? 2.891 -16.448 -32.628 1.00 44.22 220 ARG A CA 1
ATOM 1798 C C . ARG A 1 220 ? 2.240 -15.078 -32.714 1.00 44.22 220 ARG A C 1
ATOM 1800 O O . ARG A 1 220 ? 2.413 -14.256 -31.814 1.00 44.22 220 ARG A O 1
ATOM 1807 N N . ASP A 1 221 ? 1.473 -14.867 -33.777 1.00 48.59 221 ASP A N 1
ATOM 1808 C CA . ASP A 1 221 ? 0.540 -13.753 -33.886 1.00 48.59 221 ASP A CA 1
ATOM 1809 C C . ASP A 1 221 ? -0.502 -13.849 -32.767 1.00 48.59 221 ASP A C 1
ATOM 1811 O O . ASP A 1 221 ? -1.577 -14.434 -32.919 1.00 48.59 221 ASP A O 1
ATOM 1815 N N . TYR A 1 222 ? -0.194 -13.251 -31.617 1.00 42.81 222 TYR A N 1
ATOM 1816 C CA . TYR A 1 222 ? -1.158 -13.026 -30.552 1.00 42.81 222 TYR A CA 1
ATOM 1817 C C . TYR A 1 222 ? -2.145 -11.928 -30.978 1.00 42.81 222 TYR A C 1
ATOM 1819 O O . TYR A 1 222 ? -2.208 -10.848 -30.395 1.00 42.81 222 TYR A O 1
ATOM 1827 N N . LYS A 1 223 ? -3.054 -12.276 -31.899 1.00 46.31 223 LYS A N 1
ATOM 1828 C CA . LYS A 1 223 ? -4.441 -11.784 -31.855 1.00 46.31 223 LYS A CA 1
ATOM 1829 C C . LYS A 1 223 ? -5.157 -12.423 -30.657 1.00 46.31 223 LYS A C 1
ATOM 1831 O O . LYS A 1 223 ? -6.174 -13.100 -30.785 1.00 46.31 223 LYS A O 1
ATOM 1836 N N . GLY A 1 224 ? -4.581 -12.207 -29.474 1.00 38.56 224 GLY A N 1
ATOM 1837 C CA . GLY A 1 224 ? -5.184 -12.514 -28.192 1.00 38.56 224 GLY A CA 1
ATOM 1838 C C . GLY A 1 224 ? -6.338 -11.552 -27.990 1.00 38.56 224 GLY A C 1
ATOM 1839 O O . GLY A 1 224 ? -6.140 -10.421 -27.556 1.00 38.56 224 GLY A O 1
ATOM 1840 N N . ASN A 1 225 ? -7.533 -12.002 -28.361 1.00 47.75 225 ASN A N 1
ATOM 1841 C CA . ASN A 1 225 ? -8.776 -11.286 -28.143 1.00 47.75 225 ASN A CA 1
ATOM 1842 C C . ASN A 1 225 ? -8.994 -11.149 -26.628 1.00 47.75 225 ASN A C 1
ATOM 1844 O O . ASN A 1 225 ? -9.549 -12.050 -25.998 1.00 47.75 225 ASN A O 1
ATOM 1848 N N . LEU A 1 226 ? -8.506 -10.054 -26.033 1.00 44.22 226 LEU A N 1
ATOM 1849 C CA . LEU A 1 226 ? -8.750 -9.732 -24.631 1.00 44.22 226 LEU A CA 1
ATOM 1850 C C . LEU A 1 226 ? -10.212 -9.287 -24.485 1.00 44.22 226 LEU A C 1
ATOM 1852 O O . LEU A 1 226 ? -10.526 -8.107 -24.341 1.00 44.22 226 LEU A O 1
ATOM 1856 N N . GLN A 1 227 ? -11.115 -10.267 -24.486 1.00 42.50 227 GLN A N 1
ATOM 1857 C CA . GLN A 1 227 ? -12.348 -10.144 -23.729 1.00 42.50 227 GLN A CA 1
ATOM 1858 C C . GLN A 1 227 ? -11.944 -10.001 -22.262 1.00 42.50 227 GLN A C 1
ATOM 1860 O O . GLN A 1 227 ? -11.697 -10.978 -21.554 1.00 42.50 227 GLN A O 1
ATOM 1865 N N . THR A 1 228 ? -11.840 -8.753 -21.813 1.00 41.94 228 THR A N 1
ATOM 1866 C CA . THR A 1 228 ? -11.886 -8.417 -20.398 1.00 41.94 228 THR A CA 1
ATOM 1867 C C . THR A 1 228 ? -13.230 -8.889 -19.866 1.00 41.94 228 THR A C 1
ATOM 1869 O O . THR A 1 228 ? -14.247 -8.208 -20.002 1.00 41.94 228 THR A O 1
ATOM 1872 N N . ASN A 1 229 ? -13.229 -10.087 -19.278 1.00 40.84 229 ASN A N 1
ATOM 1873 C CA . ASN A 1 229 ? -14.361 -10.598 -18.524 1.00 40.84 229 ASN A CA 1
ATOM 1874 C C . ASN A 1 229 ? -14.778 -9.531 -17.511 1.00 40.84 229 ASN A C 1
ATOM 1876 O O . ASN A 1 229 ? -14.001 -9.165 -16.627 1.00 40.84 229 ASN A O 1
ATOM 1880 N N . GLN A 1 230 ? -15.999 -9.023 -17.668 1.00 41.78 230 GLN A N 1
ATOM 1881 C CA . GLN A 1 230 ? -16.613 -8.115 -16.713 1.00 41.78 230 GLN A CA 1
ATOM 1882 C C . GLN A 1 230 ? -16.869 -8.885 -15.416 1.00 41.78 230 GLN A C 1
ATOM 1884 O O . GLN A 1 230 ? -17.899 -9.534 -15.254 1.00 41.78 230 GLN A O 1
ATOM 1889 N N . SER A 1 231 ? -15.919 -8.830 -14.484 1.00 46.38 231 SER A N 1
ATOM 1890 C CA . SER A 1 231 ? -16.159 -9.233 -13.103 1.00 46.38 231 SER A CA 1
ATOM 1891 C C . SER A 1 231 ? -16.906 -8.110 -12.381 1.00 46.38 231 SER A C 1
ATOM 1893 O O . SER A 1 231 ? -16.297 -7.236 -11.762 1.00 46.38 231 SER A O 1
ATOM 1895 N N . THR A 1 232 ? -18.231 -8.153 -12.463 1.00 46.00 232 THR A N 1
ATOM 1896 C CA . THR A 1 232 ? -19.164 -7.332 -11.675 1.00 46.00 232 THR A CA 1
ATOM 1897 C C . THR A 1 232 ? -20.153 -8.281 -10.976 1.00 46.00 232 THR A C 1
ATOM 1899 O O . THR A 1 232 ? -20.357 -9.400 -11.441 1.00 46.00 232 THR A O 1
ATOM 1902 N N . PRO A 1 233 ? -20.731 -7.904 -9.829 1.00 51.19 233 PRO A N 1
ATOM 1903 C CA . PRO A 1 233 ? -20.043 -7.942 -8.544 1.00 51.19 233 PRO A CA 1
ATOM 1904 C C . PRO A 1 233 ? -20.702 -8.956 -7.589 1.00 51.19 233 PRO A C 1
ATOM 1906 O O . PRO A 1 233 ? -21.859 -9.334 -7.769 1.00 51.19 233 PRO A O 1
ATOM 1909 N N . LEU A 1 234 ? -20.019 -9.331 -6.501 1.00 43.25 234 LEU A N 1
ATOM 1910 C CA . LEU A 1 234 ? -20.700 -9.959 -5.362 1.00 43.25 234 LEU A CA 1
ATOM 1911 C C . LEU A 1 234 ? -21.513 -8.895 -4.616 1.00 43.25 234 LEU A C 1
ATOM 1913 O O . LEU A 1 234 ? -21.032 -8.254 -3.684 1.00 43.25 234 LEU A O 1
ATOM 1917 N N . GLY A 1 235 ? -22.749 -8.695 -5.070 1.00 36.59 235 GLY A N 1
ATOM 1918 C CA . GLY A 1 235 ? -23.735 -7.874 -4.386 1.00 36.59 235 GLY A CA 1
ATOM 1919 C C . GLY A 1 235 ? -24.216 -8.556 -3.109 1.00 36.59 235 GLY A C 1
ATOM 1920 O O . GLY A 1 235 ? -25.077 -9.431 -3.159 1.00 36.59 235 GLY A O 1
ATOM 1921 N N . LEU A 1 236 ? -23.707 -8.112 -1.961 1.00 49.94 236 LEU A N 1
ATOM 1922 C CA . LEU A 1 236 ? -24.474 -8.161 -0.720 1.00 49.94 236 LEU A CA 1
ATOM 1923 C C . LEU A 1 236 ? -25.406 -6.950 -0.726 1.00 49.94 236 LEU A C 1
ATOM 1925 O O . LEU A 1 236 ? -24.978 -5.825 -0.477 1.00 49.94 236 LEU A O 1
ATOM 1929 N N . GLY A 1 237 ? -26.667 -7.190 -1.081 1.00 43.72 237 GLY A N 1
ATOM 1930 C CA . GLY A 1 237 ? -27.703 -6.168 -1.060 1.00 43.72 237 GLY A CA 1
ATOM 1931 C C . GLY A 1 237 ? -28.012 -5.744 0.372 1.00 43.72 237 GLY A C 1
ATOM 1932 O O . GLY A 1 237 ? -28.671 -6.474 1.107 1.00 43.72 237 GLY A O 1
ATOM 1933 N N . ILE A 1 238 ? -27.555 -4.551 0.742 1.00 51.62 238 ILE A N 1
ATOM 1934 C CA . ILE A 1 238 ? -28.161 -3.745 1.798 1.00 51.62 238 ILE A CA 1
ATOM 1935 C C . ILE A 1 238 ? -28.546 -2.434 1.123 1.00 51.62 238 ILE A C 1
ATOM 1937 O O . ILE A 1 238 ? -27.696 -1.584 0.860 1.00 51.62 238 ILE A O 1
ATOM 1941 N N . GLU A 1 239 ? -29.827 -2.308 0.790 1.00 55.69 239 GLU A N 1
ATOM 1942 C CA . GLU A 1 239 ? -30.406 -1.048 0.342 1.00 55.69 239 GLU A CA 1
ATOM 1943 C C . GLU A 1 239 ? -30.495 -0.112 1.551 1.00 55.69 239 GLU A C 1
ATOM 1945 O O . GLU A 1 239 ? -31.427 -0.174 2.349 1.00 55.69 239 GLU A O 1
ATOM 1950 N N . MET A 1 240 ? -29.484 0.739 1.702 1.00 50.44 240 MET A N 1
ATOM 1951 C CA . MET A 1 240 ? -29.621 2.002 2.415 1.00 50.44 240 MET A CA 1
ATOM 1952 C C . MET A 1 240 ? -29.581 3.109 1.370 1.00 50.44 240 MET A C 1
ATOM 1954 O O . MET A 1 240 ? -28.528 3.414 0.807 1.00 50.44 240 MET A O 1
ATOM 1958 N N . GLU A 1 241 ? -30.750 3.690 1.099 1.00 60.12 241 GLU A N 1
ATOM 1959 C CA . GLU A 1 241 ? -30.807 5.051 0.584 1.00 60.12 241 GLU A CA 1
ATOM 1960 C C . GLU A 1 241 ? -30.176 5.952 1.646 1.00 60.12 241 GLU A C 1
ATOM 1962 O O . GLU A 1 241 ? -30.743 6.128 2.722 1.00 60.12 241 GLU A O 1
ATOM 1967 N N . ASP A 1 242 ? -28.997 6.496 1.361 1.00 40.69 242 ASP A N 1
ATOM 1968 C CA . ASP A 1 242 ? -28.398 7.528 2.198 1.00 40.69 242 ASP A CA 1
ATOM 1969 C C . ASP A 1 242 ? -27.842 8.644 1.315 1.00 40.69 242 ASP A C 1
ATOM 1971 O O . ASP A 1 242 ? -27.134 8.425 0.324 1.00 40.69 242 ASP A O 1
ATOM 1975 N N . GLU A 1 243 ? -28.247 9.865 1.647 1.00 47.47 243 GLU A N 1
ATOM 1976 C CA . GLU A 1 243 ? -28.072 11.033 0.799 1.00 47.47 243 GLU A CA 1
ATOM 1977 C C . GLU A 1 243 ? -26.593 11.409 0.643 1.00 47.47 243 GLU A C 1
ATOM 1979 O O . GLU A 1 243 ? -25.786 11.323 1.571 1.00 47.47 243 GLU A O 1
ATOM 1984 N N . PHE A 1 244 ? -26.238 11.908 -0.543 1.00 43.16 244 PHE A N 1
ATOM 1985 C CA . PHE A 1 244 ? -24.885 12.349 -0.880 1.00 43.16 244 PHE A CA 1
ATOM 1986 C C . PHE A 1 244 ? -24.475 13.591 -0.057 1.00 43.16 244 PHE A C 1
ATOM 1988 O O . PHE A 1 244 ? -24.510 14.730 -0.536 1.00 43.16 244 PHE A O 1
ATOM 1995 N N . TYR A 1 245 ? -24.035 13.379 1.186 1.00 45.62 245 TYR A N 1
ATOM 1996 C CA . TYR A 1 245 ? -23.465 14.408 2.055 1.00 45.62 245 TYR A CA 1
ATOM 1997 C C . TYR A 1 245 ? -22.082 14.839 1.547 1.00 45.62 245 TYR A C 1
ATOM 1999 O O . TYR A 1 245 ? -21.029 14.495 2.082 1.00 45.62 245 TYR A O 1
ATOM 2007 N N . SER A 1 246 ? -22.089 15.644 0.484 1.00 49.50 246 SER A N 1
ATOM 2008 C CA . SER A 1 246 ? -20.922 16.393 0.032 1.00 49.50 246 SER A CA 1
ATOM 2009 C C . SER A 1 246 ? -20.465 17.324 1.164 1.00 49.50 246 SER A C 1
ATOM 2011 O O . SER A 1 246 ? -21.233 18.214 1.560 1.00 49.50 246 SER A O 1
ATOM 2013 N N . PRO A 1 247 ? -19.245 17.159 1.713 1.00 54.59 247 PRO A N 1
ATOM 2014 C CA . PRO A 1 247 ? -18.755 18.027 2.769 1.00 54.59 247 PRO A CA 1
ATOM 2015 C C . PRO A 1 247 ? -18.523 19.423 2.190 1.00 54.59 247 PRO A C 1
ATOM 2017 O O . PRO A 1 247 ? -17.502 19.700 1.557 1.00 54.59 247 PRO A O 1
ATOM 2020 N N . LYS A 1 248 ? -19.490 20.320 2.419 1.00 47.81 248 LYS A N 1
ATOM 2021 C CA . LYS A 1 248 ? -19.362 21.746 2.110 1.00 47.81 248 LYS A CA 1
ATOM 2022 C C . LYS A 1 248 ? -18.102 22.263 2.797 1.00 47.81 248 LYS A C 1
ATOM 2024 O O . LYS A 1 248 ? -18.020 22.277 4.025 1.00 47.81 248 LYS A O 1
ATOM 2029 N N . SER A 1 249 ? -17.134 22.691 1.993 1.00 48.88 249 SER A N 1
ATOM 2030 C CA . SER A 1 249 ? -15.945 23.380 2.479 1.00 48.88 249 SER A CA 1
ATOM 2031 C C . SER A 1 249 ? -16.363 24.541 3.391 1.00 48.88 249 SER A C 1
ATOM 2033 O O . SER A 1 249 ? -17.293 25.281 3.043 1.00 48.88 249 SER A O 1
ATOM 2035 N N . PRO A 1 250 ? -15.721 24.726 4.560 1.00 54.88 250 PRO A N 1
ATOM 2036 C CA . PRO A 1 250 ? -16.031 25.862 5.408 1.00 54.88 250 PRO A CA 1
ATOM 2037 C C . PRO A 1 250 ? -15.716 27.140 4.632 1.00 54.88 250 PRO A C 1
ATOM 2039 O O . PRO A 1 250 ? -14.564 27.415 4.288 1.00 54.88 250 PRO A O 1
ATOM 2042 N N . LYS A 1 251 ? -16.762 27.918 4.338 1.00 45.75 251 LYS A N 1
ATOM 2043 C CA . LYS A 1 251 ? -16.623 29.264 3.788 1.00 45.75 251 LYS A CA 1
ATOM 2044 C C . LYS A 1 251 ? -15.904 30.106 4.836 1.00 45.75 251 LYS A C 1
ATOM 2046 O O . LYS A 1 251 ? -16.520 30.533 5.809 1.00 45.75 251 LYS A O 1
ATOM 2051 N N . PHE A 1 252 ? -14.609 30.337 4.636 1.00 41.44 252 PHE A N 1
ATOM 2052 C CA . PHE A 1 252 ? -13.897 31.378 5.364 1.00 41.44 252 PHE A CA 1
ATOM 2053 C C . PHE A 1 252 ? -14.624 32.699 5.115 1.00 41.44 252 PHE A C 1
ATOM 2055 O O . PHE A 1 252 ? -14.695 33.172 3.979 1.00 41.44 252 PHE A O 1
ATOM 2062 N N . PHE A 1 253 ? -15.187 33.276 6.175 1.00 45.84 253 PHE A N 1
ATOM 2063 C CA . PHE A 1 253 ? -15.694 34.637 6.127 1.00 45.84 253 PHE A CA 1
ATOM 2064 C C . PHE A 1 253 ? -14.512 35.565 5.858 1.00 45.84 253 PHE A C 1
ATOM 2066 O O . PHE A 1 253 ? -13.616 35.708 6.689 1.00 45.84 253 PHE A O 1
ATOM 2073 N N . ALA A 1 254 ? -14.515 36.189 4.682 1.00 41.22 254 ALA A N 1
ATOM 2074 C CA . ALA A 1 254 ? -13.616 37.283 4.376 1.00 41.22 254 ALA A CA 1
ATOM 2075 C C . ALA A 1 254 ? -14.018 38.489 5.236 1.00 41.22 254 ALA A C 1
ATOM 2077 O O . ALA A 1 254 ? -14.918 39.247 4.877 1.00 41.22 254 ALA A O 1
ATOM 2078 N N . ILE A 1 255 ? -13.360 38.653 6.383 1.00 44.50 255 ILE A N 1
ATOM 2079 C CA . ILE A 1 255 ? -13.427 39.895 7.150 1.00 44.50 255 ILE A CA 1
ATOM 2080 C C . ILE A 1 255 ? -12.620 40.936 6.370 1.00 44.50 255 ILE A C 1
ATOM 2082 O O . ILE A 1 255 ? -11.390 40.909 6.350 1.00 44.50 255 ILE A O 1
ATOM 2086 N N . GLN A 1 256 ? -13.331 41.822 5.673 1.00 44.84 256 GLN A N 1
ATOM 2087 C CA . GLN A 1 256 ? -12.766 43.063 5.153 1.00 44.84 256 GLN A CA 1
ATOM 2088 C C . GLN A 1 256 ? -12.526 44.046 6.307 1.00 44.84 256 GLN A C 1
ATOM 2090 O O . GLN A 1 256 ? -13.350 44.165 7.211 1.00 44.84 256 GLN A O 1
ATOM 2095 N N . GLY A 1 257 ? -11.427 44.797 6.219 1.00 36.09 257 GLY A N 1
ATOM 2096 C CA . GLY A 1 257 ? -10.995 45.760 7.235 1.00 36.09 257 GLY A CA 1
ATOM 2097 C C . GLY A 1 257 ? -9.935 45.165 8.178 1.00 36.09 257 GLY A C 1
ATOM 2098 O O . GLY A 1 257 ? -10.077 44.035 8.624 1.00 36.09 257 GLY A O 1
ATOM 2099 N N . SER A 1 258 ? -8.845 45.857 8.512 1.00 39.41 258 SER A N 1
ATOM 2100 C CA . SER A 1 258 ? -8.489 47.252 8.219 1.00 39.41 258 SER A CA 1
ATOM 2101 C C . SER A 1 258 ? -6.973 47.443 8.076 1.00 39.41 258 SER A C 1
ATOM 2103 O O . SER A 1 258 ? -6.162 46.601 8.455 1.00 39.41 258 SER A O 1
ATOM 2105 N N . SER A 1 259 ? -6.595 48.571 7.480 1.00 45.31 259 SER A N 1
ATOM 2106 C CA . SER A 1 259 ? -5.217 49.016 7.282 1.00 45.31 259 SER A CA 1
ATOM 2107 C C . SER A 1 259 ? -4.468 49.282 8.593 1.00 45.31 259 SER A C 1
ATOM 2109 O O . SER A 1 259 ? -4.884 50.156 9.353 1.00 45.31 259 SER A O 1
ATOM 2111 N N . CYS A 1 260 ? -3.294 48.669 8.767 1.00 39.09 260 CYS A N 1
ATOM 2112 C CA . CYS A 1 260 ? -2.282 49.101 9.736 1.00 39.09 260 CYS A CA 1
ATOM 2113 C C . CYS A 1 260 ? -0.897 49.128 9.068 1.00 39.09 260 CYS A C 1
ATOM 2115 O O . CYS A 1 260 ? -0.241 48.097 8.931 1.00 39.09 260 CYS A O 1
ATOM 2117 N N . LEU A 1 261 ? -0.451 50.317 8.650 1.00 48.06 261 LEU A N 1
ATOM 2118 C CA . LEU A 1 261 ? 0.957 50.576 8.337 1.00 48.06 261 LEU A CA 1
ATOM 2119 C C . LEU A 1 261 ? 1.743 50.730 9.648 1.00 48.06 261 LEU A C 1
ATOM 2121 O O . LEU A 1 261 ? 1.326 51.464 10.539 1.00 48.06 261 LEU A O 1
ATOM 2125 N N . GLY A 1 262 ? 2.892 50.064 9.737 1.00 38.16 262 GLY A N 1
ATOM 2126 C CA . GLY A 1 262 ? 3.820 50.106 10.872 1.00 38.16 262 GLY A CA 1
ATOM 2127 C C . GLY A 1 262 ? 4.847 48.990 10.684 1.00 38.16 262 GLY A C 1
ATOM 2128 O O . GLY A 1 262 ? 4.534 47.828 10.899 1.00 38.16 262 GLY A O 1
ATOM 2129 N N . SER A 1 263 ? 6.011 49.230 10.080 1.00 44.81 263 SER A N 1
ATOM 2130 C CA . SER A 1 263 ? 7.108 50.040 10.625 1.00 44.81 263 SER A CA 1
ATOM 2131 C C . SER A 1 263 ? 7.499 49.595 12.034 1.00 44.81 263 SER A C 1
ATOM 2133 O O . SER A 1 263 ? 7.015 50.135 13.026 1.00 44.81 263 SER A O 1
ATOM 2135 N N . LEU A 1 264 ? 8.408 48.619 12.107 1.00 44.38 264 LEU A N 1
ATOM 2136 C CA . LEU A 1 264 ? 9.317 48.494 13.239 1.00 44.38 264 LEU A CA 1
ATOM 2137 C C . LEU A 1 264 ? 10.689 48.013 12.754 1.00 44.38 264 LEU A C 1
ATOM 2139 O O . LEU A 1 264 ? 10.812 46.990 12.082 1.00 44.38 264 LEU A O 1
ATOM 2143 N N . GLU A 1 265 ? 11.713 48.794 13.079 1.00 42.16 265 GLU A N 1
ATOM 2144 C CA . GLU A 1 265 ? 13.119 48.446 12.885 1.00 42.16 265 GLU A CA 1
ATOM 2145 C C . GLU A 1 265 ? 13.612 47.433 13.941 1.00 42.16 265 GLU A C 1
ATOM 2147 O O . GLU A 1 265 ? 12.957 47.232 14.963 1.00 42.16 265 GLU A O 1
ATOM 2152 N N . ARG A 1 266 ? 14.874 46.985 13.774 1.00 36.91 266 ARG A N 1
ATOM 2153 C CA . ARG A 1 266 ? 15.737 46.305 14.776 1.00 36.91 266 ARG A CA 1
ATOM 2154 C C . ARG A 1 266 ? 15.318 44.854 15.078 1.00 36.91 266 ARG A C 1
ATOM 2156 O O . ARG A 1 266 ? 14.150 44.513 15.053 1.00 36.91 266 ARG A O 1
ATOM 2163 N N . SER A 1 267 ? 16.217 43.919 15.382 1.00 40.84 267 SER A N 1
ATOM 2164 C CA . SER A 1 267 ? 17.691 43.870 15.439 1.00 40.84 267 SER A CA 1
ATOM 2165 C C . SER A 1 267 ? 18.112 42.469 14.930 1.00 40.84 267 SER A C 1
ATOM 2167 O O . SER A 1 267 ? 17.322 41.536 14.936 1.00 40.84 267 SER A O 1
ATOM 2169 N N . GLY A 1 268 ? 19.298 42.221 14.375 1.00 35.72 268 GLY A N 1
ATOM 2170 C CA . GLY A 1 268 ? 20.597 42.513 14.968 1.00 35.72 268 GLY A CA 1
ATOM 2171 C C . GLY A 1 268 ? 21.017 41.424 15.966 1.00 35.72 268 GLY A C 1
ATOM 2172 O O . GLY A 1 268 ? 21.226 41.728 17.134 1.00 35.72 268 GLY A O 1
ATOM 2173 N N . CYS A 1 269 ? 21.184 40.171 15.516 1.00 39.41 269 CYS A N 1
ATOM 2174 C CA . CYS A 1 269 ? 21.836 39.122 16.308 1.00 39.41 269 CYS A CA 1
ATOM 2175 C C . CYS A 1 269 ? 23.112 38.633 15.605 1.00 39.41 269 CYS A C 1
ATOM 2177 O O . CYS A 1 269 ? 23.069 37.868 14.643 1.00 39.41 269 CYS A O 1
ATOM 2179 N N . LYS A 1 270 ? 24.262 39.119 16.082 1.00 38.00 270 LYS A N 1
ATOM 2180 C CA . LYS A 1 270 ? 25.591 38.674 15.650 1.00 38.00 270 LYS A CA 1
ATOM 2181 C C . LYS A 1 270 ? 25.971 37.402 16.413 1.00 38.00 270 LYS A C 1
ATOM 2183 O O . LYS A 1 270 ? 25.876 37.388 17.637 1.00 38.00 270 LYS A O 1
ATOM 2188 N N . LYS A 1 271 ? 26.515 36.401 15.717 1.00 45.25 271 LYS A N 1
ATOM 2189 C CA . LYS A 1 271 ? 27.386 35.375 16.312 1.00 45.25 271 LYS A CA 1
ATOM 2190 C C . LYS A 1 271 ? 28.657 35.204 15.479 1.00 45.25 271 LYS A C 1
ATOM 2192 O O . LYS A 1 271 ? 28.711 34.411 14.547 1.00 45.25 271 LYS A O 1
ATOM 2197 N N . SER A 1 272 ? 29.687 35.953 15.860 1.00 39.59 272 SER A N 1
ATOM 2198 C CA . SER A 1 272 ? 31.054 35.420 15.929 1.00 39.59 272 SER A CA 1
ATOM 2199 C C . SER A 1 272 ? 31.096 34.351 17.052 1.00 39.59 272 SER A C 1
ATOM 2201 O O . SER A 1 272 ? 30.145 34.256 17.826 1.00 39.59 272 SER A O 1
ATOM 2203 N N . THR A 1 273 ? 32.087 33.481 17.253 1.00 38.09 273 THR A N 1
ATOM 2204 C CA . THR A 1 273 ? 33.512 33.375 16.851 1.00 38.09 273 THR A CA 1
ATOM 2205 C C . THR A 1 273 ? 33.884 31.871 17.044 1.00 38.09 273 THR A C 1
ATOM 2207 O O . THR A 1 273 ? 33.121 31.177 17.713 1.00 38.09 273 THR A O 1
ATOM 2210 N N . THR A 1 274 ? 34.946 31.226 16.540 1.00 36.88 274 THR A N 1
ATOM 2211 C CA . THR A 1 274 ? 36.237 31.592 15.906 1.00 36.88 274 THR A CA 1
ATOM 2212 C C . THR A 1 274 ? 36.739 30.372 15.099 1.00 36.88 274 THR A C 1
ATOM 2214 O O . THR A 1 274 ? 36.322 29.260 15.412 1.00 36.88 274 THR A O 1
ATOM 2217 N N . GLY A 1 275 ? 37.726 30.515 14.197 1.00 33.91 275 GLY A N 1
ATOM 2218 C CA . GLY A 1 275 ? 38.785 29.486 14.101 1.00 33.91 275 GLY A CA 1
ATOM 2219 C C . GLY A 1 275 ? 39.426 29.224 12.732 1.00 33.91 275 GLY A C 1
ATOM 2220 O O . GLY A 1 275 ? 38.992 28.337 12.015 1.00 33.91 275 GLY A O 1
ATOM 2221 N N . TYR A 1 276 ? 40.494 29.967 12.429 1.00 35.66 276 TYR A N 1
ATOM 2222 C CA . TYR A 1 276 ? 41.641 29.642 11.560 1.00 35.66 276 TYR A CA 1
ATOM 2223 C C . TYR A 1 276 ? 41.695 28.297 10.795 1.00 35.66 276 TYR A C 1
ATOM 2225 O O . TYR A 1 276 ? 41.810 27.233 11.396 1.00 35.66 276 TYR A O 1
ATOM 2233 N N . SER A 1 277 ? 41.928 28.390 9.481 1.00 39.91 277 SER A N 1
ATOM 2234 C CA . SER A 1 277 ? 43.190 27.890 8.906 1.00 39.91 277 SER A CA 1
ATOM 2235 C C . SER A 1 277 ? 43.552 28.656 7.629 1.00 39.91 277 SER A C 1
ATOM 2237 O O . SER A 1 277 ? 42.674 29.041 6.857 1.00 39.91 277 SER A O 1
ATOM 2239 N N . SER A 1 278 ? 44.841 28.920 7.433 1.00 43.34 278 SER A N 1
ATOM 2240 C CA . SER A 1 278 ? 45.394 29.667 6.303 1.00 43.34 278 SER A CA 1
ATOM 2241 C C . SER A 1 278 ? 45.835 28.738 5.170 1.00 43.34 278 SER A C 1
ATOM 2243 O O . SER A 1 278 ? 46.366 27.662 5.435 1.00 43.34 278 SER A O 1
ATOM 2245 N N . ASN A 1 279 ? 45.678 29.175 3.915 1.00 37.72 279 ASN A N 1
ATOM 2246 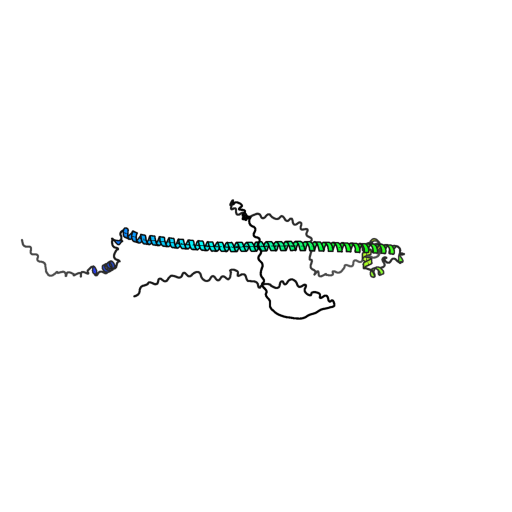C CA . ASN A 1 279 ? 46.779 29.373 2.952 1.00 37.72 279 ASN A CA 1
ATOM 2247 C C . ASN A 1 279 ? 46.247 29.692 1.540 1.00 37.72 279 ASN A C 1
ATOM 2249 O O . ASN A 1 279 ? 45.148 29.302 1.154 1.00 37.72 279 ASN A O 1
ATOM 2253 N N . SER A 1 280 ? 47.060 30.413 0.773 1.00 42.09 280 SER A N 1
ATOM 2254 C CA . SER A 1 280 ? 46.897 30.767 -0.645 1.00 42.09 280 SER A CA 1
ATOM 2255 C C . SER A 1 280 ? 48.291 30.692 -1.316 1.00 42.09 280 SER A C 1
ATOM 2257 O O . SER A 1 280 ? 49.257 30.454 -0.583 1.00 42.09 280 SER A O 1
ATOM 2259 N N . PRO A 1 281 ? 48.483 30.949 -2.631 1.00 57.03 281 PRO A N 1
ATOM 2260 C CA . PRO A 1 281 ? 47.528 31.020 -3.747 1.00 57.03 281 PRO A CA 1
ATOM 2261 C C . PRO A 1 281 ? 47.967 30.230 -5.024 1.00 57.03 281 PRO A C 1
ATOM 2263 O O . PRO A 1 281 ? 49.107 29.809 -5.149 1.00 57.03 281 PRO A O 1
ATOM 2266 N N . ASN A 1 282 ? 47.059 30.167 -6.008 1.00 38.28 282 ASN A N 1
ATOM 2267 C CA . ASN A 1 282 ? 47.262 30.259 -7.474 1.00 38.28 282 ASN A CA 1
ATOM 2268 C C . ASN A 1 282 ? 48.148 29.316 -8.343 1.00 38.28 282 ASN A C 1
ATOM 2270 O O . ASN A 1 282 ? 49.345 29.161 -8.147 1.00 38.28 282 ASN A O 1
ATOM 2274 N N . LEU A 1 283 ? 47.511 28.994 -9.487 1.00 40.66 283 LEU A N 1
ATOM 2275 C CA . LEU A 1 283 ? 47.985 28.856 -10.883 1.00 40.66 283 LEU A CA 1
ATOM 2276 C C . LEU A 1 283 ? 48.522 27.514 -11.450 1.00 40.66 283 LEU A C 1
ATOM 2278 O O . LEU A 1 283 ? 49.496 26.936 -10.988 1.00 40.66 283 LEU A O 1
ATOM 2282 N N . ASP A 1 284 ? 47.862 27.142 -12.556 1.00 40.16 284 ASP A N 1
ATOM 2283 C CA . ASP A 1 284 ? 48.303 26.461 -13.785 1.00 40.16 284 ASP A CA 1
ATOM 2284 C C . ASP A 1 284 ? 48.979 25.075 -13.754 1.00 40.16 284 ASP A C 1
ATOM 2286 O O . ASP A 1 284 ? 50.175 24.931 -13.514 1.00 40.16 284 ASP A O 1
ATOM 2290 N N . SER A 1 285 ? 48.265 24.054 -14.262 1.00 40.34 285 SER A N 1
ATOM 2291 C CA . SER A 1 285 ? 48.424 23.563 -15.659 1.00 40.34 285 SER A CA 1
ATOM 2292 C C . SER A 1 285 ? 47.977 22.096 -15.878 1.00 40.34 285 SER A C 1
ATOM 2294 O O . SER A 1 285 ? 47.861 21.308 -14.946 1.00 40.34 285 SER A O 1
ATOM 2296 N N . ALA A 1 286 ? 47.765 21.743 -17.155 1.00 40.84 286 ALA A N 1
ATOM 2297 C CA . ALA A 1 286 ? 47.792 20.386 -17.731 1.00 40.84 286 ALA A CA 1
ATOM 2298 C C . ALA A 1 286 ? 46.751 19.326 -17.280 1.00 40.84 286 ALA A C 1
ATOM 2300 O O . ALA A 1 286 ? 47.005 18.445 -16.462 1.00 40.84 286 ALA A O 1
ATOM 2301 N N . THR A 1 287 ? 45.619 19.324 -17.991 1.00 55.12 287 THR A N 1
ATOM 2302 C CA . THR A 1 287 ? 45.002 18.138 -18.633 1.00 55.12 287 THR A CA 1
ATOM 2303 C C . THR A 1 287 ? 45.494 16.735 -18.223 1.00 55.12 287 THR A C 1
ATOM 2305 O O . THR A 1 287 ? 46.497 16.243 -18.749 1.00 55.12 287 THR A O 1
ATOM 2308 N N . ARG A 1 288 ? 44.668 16.010 -17.457 1.00 43.84 288 ARG A N 1
ATOM 2309 C CA . ARG A 1 288 ? 44.424 14.568 -17.653 1.00 43.84 288 ARG A CA 1
ATOM 2310 C C . ARG A 1 288 ? 42.968 14.248 -17.333 1.00 43.84 288 ARG A C 1
ATOM 2312 O O . ARG A 1 288 ? 42.547 14.413 -16.191 1.00 43.84 288 ARG A O 1
ATOM 2319 N N . ASP A 1 289 ? 42.229 13.755 -18.323 1.00 44.31 289 ASP A N 1
ATOM 2320 C CA . ASP A 1 289 ? 40.879 13.235 -18.115 1.00 44.31 289 ASP A CA 1
ATOM 2321 C C . ASP A 1 289 ? 40.939 11.964 -17.264 1.00 44.31 289 ASP A C 1
ATOM 2323 O O . ASP A 1 289 ? 41.362 10.895 -17.711 1.00 44.31 289 ASP A O 1
ATOM 2327 N N . VAL A 1 290 ? 40.528 12.087 -16.004 1.00 48.81 290 VAL A N 1
ATOM 2328 C CA . VAL A 1 290 ? 40.340 10.940 -15.118 1.00 48.81 290 VAL A CA 1
ATOM 2329 C C . VAL A 1 290 ? 38.992 10.319 -15.454 1.00 48.81 290 VAL A C 1
ATOM 2331 O O . VAL A 1 290 ? 37.946 10.827 -15.049 1.00 48.81 290 VAL A O 1
ATOM 2334 N N . ILE A 1 291 ? 39.028 9.204 -16.187 1.00 54.28 291 ILE A N 1
ATOM 2335 C CA . ILE A 1 291 ? 37.857 8.353 -16.419 1.00 54.28 291 ILE A CA 1
ATOM 2336 C C . ILE A 1 291 ? 37.253 8.002 -15.046 1.00 54.28 291 ILE A C 1
ATOM 2338 O O . ILE A 1 291 ? 37.957 7.445 -14.199 1.00 54.28 291 ILE A O 1
ATOM 2342 N N . PRO A 1 292 ? 35.977 8.336 -14.775 1.00 51.41 292 PRO A N 1
ATOM 2343 C CA . PRO A 1 292 ? 35.376 8.060 -13.482 1.00 51.41 292 PRO A CA 1
ATOM 2344 C C . PRO A 1 292 ? 35.112 6.559 -13.352 1.00 51.41 292 PRO A C 1
ATOM 2346 O O . PRO A 1 292 ? 34.147 6.035 -13.905 1.00 51.41 292 PRO A O 1
ATOM 2349 N N . ASP A 1 293 ? 35.939 5.885 -12.553 1.00 52.56 293 ASP A N 1
ATOM 2350 C CA . ASP A 1 293 ? 35.932 4.433 -12.298 1.00 52.56 293 ASP A CA 1
ATOM 2351 C C . ASP A 1 293 ? 34.725 3.956 -11.447 1.00 52.56 293 ASP A C 1
ATOM 2353 O O . ASP A 1 293 ? 34.815 3.093 -10.573 1.00 52.56 293 ASP A O 1
ATOM 2357 N N . LYS A 1 294 ? 33.577 4.628 -11.612 1.00 53.62 294 LYS A N 1
ATOM 2358 C CA . LYS A 1 294 ? 32.343 4.476 -10.831 1.00 53.62 294 LYS A CA 1
ATOM 2359 C C . LYS A 1 294 ? 31.091 4.685 -11.684 1.00 53.62 294 LYS A C 1
ATOM 2361 O O . LYS A 1 294 ? 30.175 5.399 -11.278 1.00 53.62 294 LYS A O 1
ATOM 2366 N N . ILE A 1 295 ? 30.963 3.911 -12.764 1.00 52.81 295 ILE A N 1
ATOM 2367 C CA . ILE A 1 295 ? 29.642 3.378 -13.156 1.00 52.81 295 ILE A CA 1
ATOM 2368 C C . ILE A 1 295 ? 29.297 2.224 -12.193 1.00 52.81 295 ILE A C 1
ATOM 2370 O O . ILE A 1 295 ? 29.114 1.073 -12.574 1.00 52.81 295 ILE A O 1
ATOM 2374 N N . LEU A 1 296 ? 29.260 2.534 -10.894 1.00 48.00 296 LEU A N 1
ATOM 2375 C CA . LEU A 1 296 ? 28.753 1.634 -9.869 1.00 48.00 296 LEU A CA 1
ATOM 2376 C C . LEU A 1 296 ? 27.303 2.016 -9.611 1.00 48.00 296 LEU A C 1
ATOM 2378 O O . LEU A 1 296 ? 27.010 3.154 -9.239 1.00 48.00 296 LEU A O 1
ATOM 2382 N N . MET A 1 297 ? 26.411 1.048 -9.826 1.00 57.38 297 MET A N 1
ATOM 2383 C CA . MET A 1 297 ? 24.974 1.195 -9.614 1.00 57.38 297 MET A CA 1
ATOM 2384 C C . MET A 1 297 ? 24.653 1.844 -8.255 1.00 57.38 297 MET A C 1
ATOM 2386 O O . MET A 1 297 ? 25.385 1.625 -7.280 1.00 57.38 297 MET A O 1
ATOM 2390 N N . PRO A 1 298 ? 23.526 2.578 -8.141 1.00 52.06 298 PRO A N 1
ATOM 2391 C CA . PRO A 1 298 ? 23.033 3.049 -6.854 1.00 52.06 298 PRO A CA 1
ATOM 2392 C C . PRO A 1 298 ? 22.996 1.888 -5.860 1.00 52.06 298 PRO A C 1
ATOM 2394 O O . PRO A 1 298 ? 22.413 0.842 -6.142 1.00 52.06 298 PRO A O 1
ATOM 2397 N N . ARG A 1 299 ? 23.666 2.058 -4.715 1.00 52.56 299 ARG A N 1
ATOM 2398 C CA . ARG A 1 299 ? 23.899 0.983 -3.744 1.00 52.56 299 ARG A CA 1
ATOM 2399 C C . ARG A 1 299 ? 22.584 0.374 -3.244 1.00 52.56 299 ARG A C 1
ATOM 2401 O O . ARG A 1 299 ? 22.042 0.826 -2.236 1.00 52.56 299 ARG A O 1
ATOM 2408 N N . PHE A 1 300 ? 22.175 -0.752 -3.825 1.00 50.78 300 PHE A N 1
ATOM 2409 C CA . PHE A 1 300 ? 21.236 -1.716 -3.232 1.00 50.78 300 PHE A CA 1
ATOM 2410 C C . PHE A 1 300 ? 21.890 -2.491 -2.063 1.00 50.78 300 PHE A C 1
ATOM 2412 O O . PHE A 1 300 ? 21.739 -3.696 -1.909 1.00 50.78 300 PHE A O 1
ATOM 2419 N N . GLN A 1 301 ? 22.648 -1.781 -1.221 1.00 50.78 301 GLN A N 1
ATOM 2420 C CA . GLN A 1 301 ? 23.409 -2.313 -0.089 1.00 50.78 301 GLN A CA 1
ATOM 2421 C C . GLN A 1 301 ? 23.070 -1.562 1.204 1.00 50.78 301 GLN A C 1
ATOM 2423 O O . GLN A 1 301 ? 23.928 -1.086 1.944 1.00 50.78 301 GLN A O 1
ATOM 2428 N N . ARG A 1 302 ? 21.767 -1.499 1.482 1.00 49.28 302 ARG A N 1
ATOM 2429 C CA . ARG A 1 302 ? 21.227 -1.651 2.838 1.00 49.28 302 ARG A CA 1
ATOM 2430 C C . ARG A 1 302 ? 19.994 -2.537 2.758 1.00 49.28 302 ARG A C 1
ATOM 2432 O O . ARG A 1 302 ? 18.867 -2.066 2.872 1.00 49.28 302 ARG A O 1
ATOM 2439 N N . VAL A 1 303 ? 20.234 -3.833 2.558 1.00 46.50 303 VAL A N 1
ATOM 2440 C CA . VAL A 1 303 ? 19.287 -4.848 3.018 1.00 46.50 303 VAL A CA 1
ATOM 2441 C C . VAL A 1 303 ? 19.215 -4.657 4.529 1.00 46.50 303 VAL A C 1
ATOM 2443 O O . VAL A 1 303 ? 20.173 -4.960 5.241 1.00 46.50 303 VAL A O 1
ATOM 2446 N N . ALA A 1 304 ? 18.133 -4.047 5.013 1.00 53.34 304 ALA A N 1
ATOM 2447 C CA . ALA A 1 304 ? 17.820 -4.123 6.429 1.00 53.34 304 ALA A CA 1
ATOM 2448 C C . ALA A 1 304 ? 17.703 -5.612 6.770 1.00 53.34 304 ALA A C 1
ATOM 2450 O O . ALA A 1 304 ? 17.099 -6.358 5.995 1.00 53.34 304 ALA A O 1
ATOM 2451 N N . ALA A 1 305 ? 18.298 -6.044 7.886 1.00 57.81 305 ALA A N 1
ATOM 2452 C CA . ALA A 1 305 ? 18.106 -7.410 8.359 1.00 57.81 305 ALA A CA 1
ATOM 2453 C C . ALA A 1 305 ? 16.596 -7.703 8.376 1.00 57.81 305 ALA A C 1
ATOM 2455 O O . ALA A 1 305 ? 15.841 -6.813 8.790 1.00 57.81 305 ALA A O 1
ATOM 2456 N N . PRO A 1 306 ? 16.145 -8.875 7.890 1.00 50.66 306 PRO A N 1
ATOM 2457 C CA . PRO A 1 306 ? 14.728 -9.189 7.855 1.00 50.66 306 PRO A CA 1
ATOM 2458 C C . PRO A 1 306 ? 14.196 -9.084 9.279 1.00 50.66 306 PRO A C 1
ATOM 2460 O O . PRO A 1 306 ? 14.511 -9.909 10.135 1.00 50.66 306 PRO A O 1
ATOM 2463 N N . GLN A 1 307 ? 13.413 -8.036 9.541 1.00 50.38 307 GLN A N 1
ATOM 2464 C CA . GLN A 1 307 ? 12.601 -7.997 10.737 1.00 50.38 307 GLN A CA 1
ATOM 2465 C C . GLN A 1 307 ? 11.607 -9.132 10.564 1.00 50.38 307 GLN A C 1
ATOM 2467 O O . GLN A 1 307 ? 10.687 -9.043 9.751 1.00 50.38 307 GLN A O 1
ATOM 2472 N N . THR A 1 308 ? 11.842 -10.215 11.299 1.00 51.91 308 THR A N 1
ATOM 2473 C CA . THR A 1 308 ? 10.842 -11.239 11.549 1.00 51.91 308 THR A CA 1
ATOM 2474 C C . THR A 1 308 ? 9.668 -10.526 12.197 1.00 51.91 308 THR A C 1
ATOM 2476 O O . THR A 1 308 ? 9.668 -10.284 13.406 1.00 51.91 308 THR A O 1
ATOM 2479 N N . ALA A 1 309 ? 8.699 -10.130 11.371 1.00 47.03 309 ALA A N 1
ATOM 2480 C CA . ALA A 1 309 ? 7.376 -9.793 11.846 1.00 47.03 309 ALA A CA 1
ATOM 2481 C C . ALA A 1 309 ? 6.945 -10.980 12.700 1.00 47.03 309 ALA A C 1
ATOM 2483 O O . ALA A 1 309 ? 6.946 -12.115 12.224 1.00 47.03 309 ALA A O 1
ATOM 2484 N N . THR A 1 310 ? 6.684 -10.724 13.977 1.00 54.03 310 THR A N 1
ATOM 2485 C CA . THR A 1 310 ? 6.244 -11.745 14.917 1.00 54.03 310 THR A CA 1
ATOM 2486 C C . THR A 1 310 ? 4.907 -12.269 14.423 1.00 54.03 310 THR A C 1
ATOM 2488 O O . THR A 1 310 ? 3.872 -11.633 14.642 1.00 54.03 310 THR A O 1
ATOM 2491 N N . THR A 1 311 ? 4.926 -13.404 13.725 1.00 49.72 311 THR A N 1
ATOM 2492 C CA . THR A 1 311 ? 3.715 -14.181 13.512 1.00 49.72 311 THR A CA 1
ATOM 2493 C C . THR A 1 311 ? 3.167 -14.560 14.887 1.00 49.72 311 THR A C 1
ATOM 2495 O O . THR A 1 311 ? 3.914 -14.725 15.857 1.00 49.72 311 THR A O 1
ATOM 2498 N N . LEU A 1 312 ? 1.842 -14.649 14.995 1.00 58.75 312 LEU A N 1
ATOM 2499 C CA . LEU A 1 312 ? 1.124 -14.854 16.262 1.00 58.75 312 LEU A CA 1
ATOM 2500 C C . LEU A 1 312 ? 1.379 -16.233 16.913 1.00 58.75 312 LEU A C 1
ATOM 2502 O O . LEU A 1 312 ? 0.787 -16.556 17.936 1.00 58.75 312 LEU A O 1
ATOM 2506 N N . GLU A 1 313 ? 2.283 -17.025 16.343 1.00 61.31 313 GLU A N 1
ATOM 2507 C CA . GLU A 1 313 ? 2.635 -18.392 16.731 1.00 61.31 313 GLU A CA 1
ATOM 2508 C C . GLU A 1 313 ? 3.444 -18.463 18.040 1.00 61.31 313 GLU A C 1
ATOM 2510 O O . GLU A 1 313 ? 3.405 -19.479 18.725 1.00 61.31 313 GLU A O 1
ATOM 2515 N N . ASN A 1 314 ? 4.121 -17.373 18.429 1.00 50.50 314 ASN A N 1
ATOM 2516 C CA . ASN A 1 314 ? 4.906 -17.288 19.671 1.00 50.50 314 ASN A CA 1
ATOM 2517 C C . ASN A 1 314 ? 4.197 -16.537 20.816 1.00 50.50 314 ASN A C 1
ATOM 2519 O O . ASN A 1 314 ? 4.842 -16.153 21.794 1.00 50.50 314 ASN A O 1
ATOM 2523 N N . VAL A 1 315 ? 2.876 -16.337 20.740 1.00 53.41 315 VAL A N 1
ATOM 2524 C CA . VAL A 1 315 ? 2.102 -15.917 21.918 1.00 53.41 315 VAL A CA 1
ATOM 2525 C C . VAL A 1 315 ? 1.967 -17.121 22.847 1.00 53.41 315 VAL A C 1
ATOM 2527 O O . VAL A 1 315 ? 1.026 -17.905 22.743 1.00 53.41 315 VAL A O 1
ATOM 2530 N N . GLN A 1 316 ? 2.915 -17.269 23.777 1.00 53.56 316 GLN A N 1
ATOM 2531 C CA . GLN A 1 316 ? 2.694 -18.112 24.947 1.00 53.56 316 GLN A CA 1
ATOM 2532 C C . GLN A 1 316 ? 1.494 -17.542 25.704 1.00 53.56 316 GLN A C 1
ATOM 2534 O O . GLN A 1 316 ? 1.574 -16.464 26.291 1.00 53.56 316 GLN A O 1
ATOM 2539 N N . ILE A 1 317 ? 0.377 -18.267 25.661 1.00 56.06 317 ILE A N 1
ATOM 2540 C CA . ILE A 1 317 ? -0.787 -17.995 26.497 1.00 56.06 317 ILE A CA 1
ATOM 2541 C C . ILE A 1 317 ? -0.382 -18.374 27.922 1.00 56.06 317 ILE A C 1
ATOM 2543 O O . ILE A 1 317 ? -0.522 -19.526 28.334 1.00 56.06 317 ILE A O 1
ATOM 2547 N N . THR A 1 318 ? 0.180 -17.415 28.655 1.00 56.44 318 THR A N 1
ATOM 2548 C CA . THR A 1 318 ? 0.371 -17.541 30.097 1.00 56.44 318 THR A CA 1
ATOM 2549 C C . THR A 1 318 ? -0.999 -17.731 30.737 1.00 56.44 318 THR A C 1
ATOM 2551 O O . THR A 1 318 ? -1.899 -16.926 30.524 1.00 56.44 318 THR A O 1
ATOM 2554 N N . GLU A 1 319 ? -1.111 -18.854 31.444 1.00 62.69 319 GLU A N 1
ATOM 2555 C CA . GLU A 1 319 ? -2.242 -19.460 32.155 1.00 62.69 319 GLU A CA 1
ATOM 2556 C C . GLU A 1 319 ? -3.565 -18.665 32.273 1.00 62.69 319 GLU A C 1
ATOM 2558 O O . GLU A 1 319 ? -3.573 -17.497 32.670 1.00 62.69 319 GLU A O 1
ATOM 2563 N N . PRO A 1 320 ? -4.726 -19.316 32.033 1.00 60.28 320 PRO A N 1
ATOM 2564 C CA . PRO A 1 320 ? -6.019 -18.682 32.255 1.00 60.28 320 PRO A CA 1
ATOM 2565 C C . PRO A 1 320 ? -6.173 -18.281 33.725 1.00 60.28 320 PRO A C 1
ATOM 2567 O O . PRO A 1 320 ? -5.835 -19.053 34.621 1.00 60.28 320 PRO A O 1
ATOM 2570 N N . PHE A 1 321 ? -6.731 -17.088 33.943 1.00 51.66 321 PHE A N 1
ATOM 2571 C CA . PHE A 1 321 ? -7.022 -16.486 35.245 1.00 51.66 321 PHE A CA 1
ATOM 2572 C C . PHE A 1 321 ? -7.457 -17.512 36.304 1.00 51.66 321 PHE A C 1
ATOM 2574 O O . PHE A 1 321 ? -8.630 -17.887 36.385 1.00 51.66 321 PHE A O 1
ATOM 2581 N N . VAL A 1 322 ? -6.521 -17.912 37.169 1.00 52.50 322 VAL A N 1
ATOM 2582 C CA . VAL A 1 322 ? -6.858 -18.616 38.406 1.00 52.50 322 VAL A CA 1
ATOM 2583 C C . VAL A 1 322 ? -7.610 -17.619 39.273 1.00 52.50 322 VAL A C 1
ATOM 2585 O O . VAL A 1 322 ? -7.026 -16.679 39.814 1.00 52.50 322 VAL A O 1
ATOM 2588 N N . ALA A 1 323 ? -8.926 -17.806 39.374 1.00 51.12 323 ALA A N 1
ATOM 2589 C CA . ALA A 1 323 ? -9.758 -17.016 40.260 1.00 51.12 323 ALA A CA 1
ATOM 2590 C C . ALA A 1 323 ? -9.198 -17.129 41.683 1.00 51.12 323 ALA A C 1
ATOM 2592 O O . ALA A 1 323 ? -9.178 -18.216 42.269 1.00 51.12 323 ALA A O 1
ATOM 2593 N N . VAL A 1 324 ? -8.732 -16.005 42.232 1.00 55.59 324 VAL A N 1
ATOM 2594 C CA . VAL A 1 324 ? -8.305 -15.927 43.628 1.00 55.59 324 VAL A CA 1
ATOM 2595 C C . VAL A 1 324 ? -9.543 -16.155 44.484 1.00 55.59 324 VAL A C 1
ATOM 2597 O O . VAL A 1 324 ? -10.336 -15.245 44.719 1.00 55.59 324 VAL A O 1
ATOM 2600 N N . SER A 1 325 ? -9.713 -17.403 44.918 1.00 51.91 325 SER A N 1
ATOM 2601 C CA . SER A 1 325 ? -10.676 -17.780 45.943 1.00 51.91 325 SER A CA 1
ATOM 2602 C C . SER A 1 325 ? -10.407 -16.915 47.168 1.00 51.91 325 SER A C 1
ATOM 2604 O O . SER A 1 325 ? -9.358 -17.038 47.809 1.00 51.91 325 SER A O 1
ATOM 2606 N N . ALA A 1 326 ? -11.331 -15.999 47.452 1.00 51.44 326 ALA A N 1
ATOM 2607 C CA . ALA A 1 326 ? -11.270 -15.175 48.640 1.00 51.44 326 ALA A CA 1
ATOM 2608 C C . ALA A 1 326 ? -11.325 -16.103 49.858 1.00 51.44 326 ALA A C 1
ATOM 2610 O O . ALA A 1 326 ? -12.356 -16.709 50.153 1.00 51.44 326 ALA A O 1
ATOM 2611 N N . LYS A 1 327 ? -10.200 -16.223 50.570 1.00 52.56 327 LYS A N 1
ATOM 2612 C CA . LYS A 1 327 ? -10.213 -16.781 51.917 1.00 52.56 327 LYS A CA 1
ATOM 2613 C C . LYS A 1 327 ? -11.055 -15.852 52.782 1.00 52.56 327 LYS A C 1
ATOM 2615 O O . LYS A 1 327 ? -10.629 -14.741 53.081 1.00 52.56 327 LYS A O 1
ATOM 2620 N N . ASN A 1 328 ? -12.226 -16.330 53.186 1.00 50.47 328 ASN A N 1
ATOM 2621 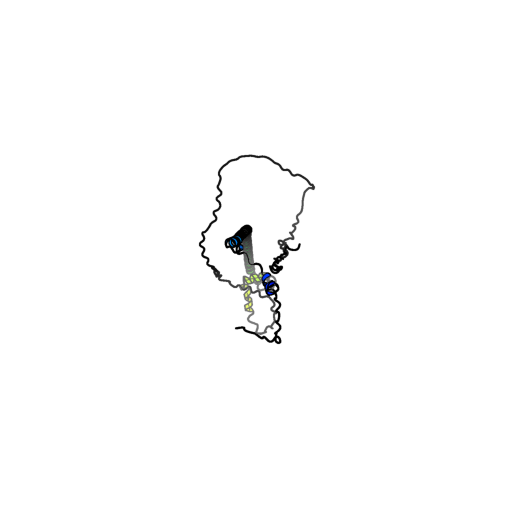C CA . ASN A 1 328 ? -12.928 -15.775 54.331 1.00 50.47 328 ASN A CA 1
ATOM 2622 C C . ASN A 1 328 ? -12.020 -15.952 55.554 1.00 50.47 328 ASN A C 1
ATOM 2624 O O . ASN A 1 328 ? -11.825 -17.074 56.023 1.00 50.47 328 ASN A O 1
ATOM 2628 N N . GLU A 1 329 ? -11.442 -14.859 56.045 1.00 55.81 329 GLU A N 1
ATOM 2629 C CA . GLU A 1 329 ? -10.888 -14.821 57.395 1.00 55.81 329 GLU A CA 1
ATOM 2630 C C . GLU A 1 329 ? -12.031 -14.500 58.362 1.00 55.81 329 GLU A C 1
ATOM 2632 O O . GLU A 1 329 ? -12.507 -13.367 58.424 1.00 55.81 329 GLU A O 1
ATOM 2637 N N . ASP A 1 330 ? -12.495 -15.519 59.091 1.00 53.16 330 ASP A N 1
ATOM 2638 C CA . ASP A 1 330 ? -13.458 -15.356 60.183 1.00 53.16 330 ASP A CA 1
ATOM 2639 C C . ASP A 1 330 ? -12.822 -14.559 61.341 1.00 53.16 330 ASP A C 1
ATOM 2641 O O . ASP A 1 330 ? -11.817 -14.998 61.914 1.00 53.16 330 ASP A O 1
ATOM 2645 N N . PRO A 1 331 ? -13.398 -13.416 61.756 1.00 65.75 331 PRO A N 1
ATOM 2646 C CA . PRO A 1 331 ? -12.804 -12.559 62.773 1.00 65.75 331 PRO A CA 1
ATOM 2647 C C . PRO A 1 331 ? -13.288 -12.920 64.190 1.00 65.75 331 PRO A C 1
ATOM 2649 O O . PRO A 1 331 ? -13.950 -12.115 64.844 1.00 65.75 331 PRO A O 1
ATOM 2652 N N . THR A 1 332 ? -12.951 -14.109 64.710 1.00 59.88 332 THR A N 1
ATOM 2653 C CA . THR A 1 332 ? -13.216 -14.447 66.129 1.00 59.88 332 THR A CA 1
ATOM 2654 C C . THR A 1 332 ? -12.169 -15.361 66.773 1.00 59.88 332 THR A C 1
ATOM 2656 O O . THR A 1 332 ? -12.262 -16.582 66.671 1.00 59.88 332 THR A O 1
ATOM 2659 N N . SER A 1 333 ? -11.247 -14.788 67.560 1.00 52.62 333 SER A N 1
ATOM 2660 C CA . SER A 1 333 ? -10.654 -15.471 68.726 1.00 52.62 333 SER A CA 1
ATOM 2661 C C . SER A 1 333 ? -9.917 -14.506 69.676 1.00 52.62 333 SER A C 1
ATOM 2663 O O . SER A 1 333 ? -8.712 -14.311 69.523 1.00 52.62 333 SER A O 1
ATOM 2665 N N . LYS A 1 334 ? -10.631 -14.107 70.743 1.00 50.00 334 LYS A N 1
ATOM 2666 C CA . LYS A 1 334 ? -10.162 -13.484 72.006 1.00 50.00 334 LYS A CA 1
ATOM 2667 C C . LYS A 1 334 ? -9.832 -11.991 71.988 1.00 50.00 334 LYS A C 1
ATOM 2669 O O . LYS A 1 334 ? -8.871 -11.592 71.307 1.00 50.00 334 LYS A O 1
#

Radius of gyration: 61.09 Å; chains: 1; bounding box: 124×115×184 Å

Organism: Eremothecium cymbalariae (strain CBS 270.75 / DBVPG 7215 / KCTC 17166 / NRRL Y-17582) (NCBI:txid931890)

Sequence (334 aa):
MSFLFSGDPRNLKRRIRHDFIPIKGSEVYKQLNSLAALPSCKELRQDNIFKIVSNEIRQVKSDIQGIQTRVNAEVDAEKEQADQLNQKLRTSAYKIDHTAKRVFRLRYKHENNTKKQIMELDTYIDSIDQSLKECQDIVNEVISDLSNVDLRLPEKERLLSNQQLNERHYPLLYNIFRGKFPSKFQSIQMLKSNDSSEIEIRPPVTEIYADSCGVEVSKRDYKGNLQTNQSTPLGLGIEMEDEFYSPKSPKFFAIQGSSCLGSLERSGCKKSTTGYSSNSPNLDSATRDVIPDKILMPRFQRVAAPQTATTLENVQITEPFVAVSAKNEDPTSK

pLDDT: mean 70.68, std 22.92, range [33.91, 98.75]